Protein AF-A0AA38CVX7-F1 (afdb_monomer)

Secondary structure (DSSP, 8-state):
---S-----GGGGG-HHHHHS-HHHHHHHHHHHT-TT--TTSEEE--HHHHHTTSTT--HHHHHHHHHHHHHTTSEEEETTTTEEEETTHHHHH-GGGSHHHHHHHHHHHHT---HHHHHHHHHHHHHHHHH-TT-GGGG-HHHHHHHTSPP--GGGS-PPP-TTTT-SPP--S---TTTSS--------PPPP-PPPPP----------------------PPPPPPPPEEPPTT----HHHHHHHHHHT--HHHHHHHHHHHHHHTT-EES-HHHHHHHHHHHSPPPP-----------PPPP---

Solvent-accessible surface area (backbone atoms only — not comparable to full-atom values): 19313 Å² total; per-residue (Å²): 129,82,70,93,73,69,76,78,65,77,66,51,78,76,32,67,77,57,64,61,45,42,69,67,35,52,48,51,54,51,52,57,65,62,33,80,69,48,39,66,53,23,38,30,78,52,47,43,63,66,60,15,73,75,43,92,97,50,42,38,64,57,43,48,51,34,43,30,34,34,35,44,70,59,51,34,49,78,39,81,91,69,32,34,30,35,40,62,63,37,54,73,63,68,42,37,42,64,38,51,72,44,27,52,45,26,43,54,35,50,69,71,54,81,44,68,66,60,52,11,31,52,29,40,50,50,50,55,47,41,74,76,48,68,83,35,56,14,67,76,35,68,67,46,50,58,51,62,71,45,69,69,33,62,77,84,78,50,93,62,53,74,46,82,49,75,95,37,79,70,85,78,80,65,70,81,48,78,68,74,74,36,73,74,75,70,76,79,67,71,78,72,79,74,81,70,84,78,79,80,90,74,91,75,81,85,81,86,80,88,87,83,90,83,91,82,84,88,86,83,80,89,75,82,77,81,78,77,72,67,40,63,80,58,91,84,68,72,87,50,75,68,52,56,53,52,24,61,76,53,50,30,63,57,70,62,49,50,52,54,49,52,54,53,36,61,78,62,73,43,61,42,69,52,65,68,64,51,49,53,56,48,61,74,70,54,71,56,57,77,79,78,75,83,83,77,86,88,85,90,75,83,87,83,84,79,82,136

Structure (mmCIF, N/CA/C/O backbone):
data_AF-A0AA38CVX7-F1
#
_entry.id   AF-A0AA38CVX7-F1
#
loop_
_atom_site.group_PDB
_atom_site.id
_atom_site.type_symbol
_atom_site.label_atom_id
_atom_site.label_alt_id
_atom_site.label_comp_id
_atom_site.label_asym_id
_atom_site.label_entity_id
_atom_site.label_seq_id
_atom_site.pdbx_PDB_ins_code
_atom_site.Cartn_x
_atom_site.Cartn_y
_atom_site.Cartn_z
_atom_site.occupancy
_atom_site.B_iso_or_equiv
_atom_site.auth_seq_id
_atom_site.auth_comp_id
_atom_site.auth_asym_id
_atom_site.auth_atom_id
_atom_site.pdbx_PDB_model_num
ATOM 1 N N . MET A 1 1 ? -15.652 5.812 -8.899 1.00 44.16 1 MET A N 1
ATOM 2 C CA . MET A 1 1 ? -14.989 6.362 -10.099 1.00 44.16 1 MET A CA 1
ATOM 3 C C . MET A 1 1 ? -13.578 5.812 -10.121 1.00 44.16 1 MET A C 1
ATOM 5 O O . MET A 1 1 ? -13.012 5.705 -9.035 1.00 44.16 1 MET A O 1
ATOM 9 N N . PRO A 1 2 ? -13.042 5.427 -11.288 1.00 59.12 2 PRO A N 1
ATOM 10 C CA . PRO A 1 2 ? -11.617 5.149 -11.432 1.00 59.12 2 PRO A CA 1
ATOM 11 C C . PRO A 1 2 ? -10.818 6.362 -10.945 1.00 59.12 2 PRO A C 1
ATOM 13 O O . PRO A 1 2 ? -11.283 7.495 -11.069 1.00 59.12 2 PRO A O 1
ATOM 16 N N . ARG A 1 3 ? -9.673 6.126 -10.309 1.00 73.56 3 ARG A N 1
ATOM 17 C CA . ARG A 1 3 ? -8.798 7.199 -9.837 1.00 73.56 3 ARG A CA 1
ATOM 18 C C . ARG A 1 3 ? -7.932 7.644 -11.020 1.00 73.56 3 ARG A C 1
ATOM 20 O O . ARG A 1 3 ? -7.211 6.818 -11.561 1.00 73.56 3 ARG A O 1
ATOM 27 N N . ASP A 1 4 ? -8.008 8.919 -11.399 1.00 81.75 4 ASP A N 1
ATOM 28 C CA . ASP A 1 4 ? -7.248 9.450 -12.546 1.00 81.75 4 ASP A CA 1
ATOM 29 C C . ASP A 1 4 ? -5.783 9.766 -12.195 1.00 81.75 4 ASP A C 1
ATOM 31 O O . ASP A 1 4 ? -4.913 9.742 -13.060 1.00 81.75 4 ASP A O 1
ATOM 35 N N . PHE A 1 5 ? -5.502 10.056 -10.918 1.00 84.25 5 PHE A N 1
ATOM 36 C CA . PHE A 1 5 ? -4.173 10.433 -10.427 1.00 84.25 5 PHE A CA 1
ATOM 37 C C . PHE A 1 5 ? -3.913 9.824 -9.048 1.00 84.25 5 PHE A C 1
ATOM 39 O O . PHE A 1 5 ? -4.808 9.828 -8.197 1.00 84.25 5 PHE A O 1
ATOM 46 N N . ALA A 1 6 ? -2.684 9.386 -8.780 1.00 84.06 6 ALA A N 1
ATOM 47 C CA . ALA A 1 6 ? -2.250 9.050 -7.429 1.00 84.06 6 ALA A CA 1
ATOM 48 C C . ALA A 1 6 ? -1.431 10.195 -6.825 1.00 84.06 6 ALA A C 1
ATOM 50 O O . ALA A 1 6 ? -0.626 10.851 -7.491 1.00 84.06 6 ALA A O 1
ATOM 51 N N . ARG A 1 7 ? -1.622 10.444 -5.529 1.00 84.31 7 ARG A N 1
ATOM 52 C CA . ARG A 1 7 ? -0.844 11.450 -4.810 1.00 84.31 7 ARG A CA 1
ATOM 53 C C . ARG A 1 7 ? 0.484 10.842 -4.372 1.00 84.31 7 ARG A C 1
ATOM 55 O O . ARG A 1 7 ? 0.513 10.047 -3.441 1.00 84.31 7 ARG A O 1
ATOM 62 N N . TRP A 1 8 ? 1.582 11.248 -4.998 1.00 85.94 8 TRP A N 1
ATOM 63 C CA . TRP A 1 8 ? 2.925 10.870 -4.558 1.00 85.94 8 TRP A CA 1
ATOM 64 C C . TRP A 1 8 ? 3.496 11.897 -3.576 1.00 85.94 8 TRP A C 1
ATOM 66 O O . TRP A 1 8 ? 3.354 13.108 -3.770 1.00 85.94 8 TRP A O 1
ATOM 76 N N . ASN A 1 9 ? 4.162 11.433 -2.519 1.00 83.56 9 ASN A N 1
ATOM 77 C CA . ASN A 1 9 ? 4.871 12.327 -1.612 1.00 83.56 9 ASN A CA 1
ATOM 78 C C . ASN A 1 9 ? 6.283 12.608 -2.138 1.00 83.56 9 ASN A C 1
ATOM 80 O O . ASN A 1 9 ? 7.120 11.714 -2.208 1.00 83.56 9 ASN A O 1
ATOM 84 N N . VAL A 1 10 ? 6.570 13.873 -2.442 1.00 85.25 10 VAL A N 1
ATOM 85 C CA . VAL A 1 10 ? 7.883 14.316 -2.935 1.00 85.25 10 VAL A CA 1
ATOM 86 C C . VAL A 1 10 ? 9.009 14.010 -1.938 1.00 85.25 10 VAL A C 1
ATOM 88 O O . VAL A 1 10 ? 10.123 13.704 -2.357 1.00 85.25 10 VAL A O 1
ATOM 91 N N . SER A 1 11 ? 8.723 14.005 -0.630 1.00 84.94 11 SER A N 1
ATOM 92 C CA . SER A 1 11 ? 9.720 13.678 0.398 1.00 84.94 11 SER A CA 1
ATOM 93 C C . SER A 1 11 ? 10.122 12.201 0.414 1.00 84.94 11 SER A C 1
ATOM 95 O O . SER A 1 11 ? 11.089 11.854 1.085 1.00 84.94 11 SER A O 1
ATOM 97 N N . ALA A 1 12 ? 9.408 11.320 -0.300 1.00 84.62 12 ALA A N 1
ATOM 98 C CA . ALA A 1 12 ? 9.779 9.909 -0.393 1.00 84.62 12 ALA A CA 1
ATOM 99 C C . ALA A 1 12 ? 11.163 9.734 -1.039 1.00 84.62 12 ALA A C 1
ATOM 101 O O . ALA A 1 12 ? 11.928 8.876 -0.628 1.00 84.62 12 ALA A O 1
ATOM 102 N N . SER A 1 13 ? 11.538 10.598 -1.987 1.00 82.94 13 SER A N 1
ATOM 103 C CA . SER A 1 13 ? 12.847 10.529 -2.650 1.00 82.94 13 SER A CA 1
ATOM 104 C C . SER A 1 13 ? 14.028 10.832 -1.718 1.00 82.94 13 SER A C 1
ATOM 106 O O . SER A 1 13 ? 15.161 10.465 -2.024 1.00 82.94 13 SER A O 1
ATOM 108 N N . THR A 1 14 ? 13.781 11.523 -0.603 1.00 89.94 14 THR A N 1
ATOM 109 C CA . THR A 1 14 ? 14.796 11.857 0.409 1.00 89.94 14 THR A CA 1
ATOM 110 C C . THR A 1 14 ? 14.790 10.905 1.603 1.00 89.94 14 THR A C 1
ATOM 112 O O . THR A 1 14 ? 15.626 11.062 2.481 1.00 89.94 14 THR A O 1
ATOM 115 N N . ASP A 1 15 ? 13.854 9.959 1.653 1.00 91.12 15 ASP A N 1
ATOM 116 C CA . ASP A 1 15 ? 13.718 8.982 2.733 1.00 91.12 15 ASP A CA 1
ATOM 117 C C . ASP A 1 15 ? 14.803 7.895 2.625 1.00 91.12 15 ASP A C 1
ATOM 119 O O . ASP A 1 15 ? 15.057 7.372 1.537 1.00 91.12 15 ASP A O 1
ATOM 123 N N . ASP A 1 16 ? 15.466 7.574 3.738 1.00 92.94 16 ASP A N 1
ATOM 124 C CA . ASP A 1 16 ? 16.592 6.634 3.751 1.00 92.94 16 ASP A CA 1
ATOM 125 C C . ASP A 1 16 ? 16.158 5.196 3.432 1.00 92.94 16 ASP A C 1
ATOM 127 O O . ASP A 1 16 ? 16.858 4.507 2.683 1.00 92.94 16 ASP A O 1
ATOM 131 N N . ASP A 1 17 ? 14.981 4.765 3.905 1.00 92.25 17 ASP A N 1
ATOM 132 C CA . ASP A 1 17 ? 14.446 3.431 3.610 1.00 92.25 17 ASP A CA 1
ATOM 133 C C . ASP A 1 17 ? 14.147 3.313 2.108 1.00 92.25 17 ASP A C 1
ATOM 135 O O . ASP A 1 17 ? 14.445 2.294 1.480 1.00 92.25 17 ASP A O 1
ATOM 139 N N . TRP A 1 18 ? 13.600 4.376 1.504 1.00 93.12 18 TRP A N 1
ATOM 140 C CA . TRP A 1 18 ? 13.366 4.438 0.058 1.00 93.12 18 TRP A CA 1
ATOM 141 C C . TRP A 1 18 ? 14.674 4.411 -0.736 1.00 93.12 18 TRP A C 1
ATOM 143 O O . TRP A 1 18 ? 14.805 3.662 -1.704 1.00 93.12 18 TRP A O 1
ATOM 153 N N . ARG A 1 19 ? 15.660 5.219 -0.333 1.00 92.12 19 ARG A N 1
ATOM 154 C CA . ARG A 1 19 ? 16.966 5.313 -1.004 1.00 92.12 19 ARG A CA 1
ATOM 155 C C . ARG A 1 19 ? 17.767 4.020 -0.925 1.00 92.12 19 ARG A C 1
ATOM 157 O O . ARG A 1 19 ? 18.573 3.766 -1.817 1.00 92.12 19 ARG A O 1
ATOM 164 N N . ALA A 1 20 ? 17.546 3.215 0.109 1.00 91.00 20 ALA A N 1
ATOM 165 C CA . ALA A 1 20 ? 18.167 1.908 0.238 1.00 91.00 20 ALA A CA 1
ATOM 166 C C . ALA A 1 20 ? 17.620 0.893 -0.781 1.00 91.00 20 ALA A C 1
ATOM 168 O O . ALA A 1 20 ? 18.300 -0.098 -1.059 1.00 91.00 20 ALA A O 1
ATOM 169 N N . LEU A 1 21 ? 16.409 1.089 -1.324 1.00 92.00 21 LEU A N 1
ATOM 170 C CA . LEU A 1 21 ? 15.803 0.145 -2.263 1.00 92.00 21 LEU A CA 1
ATOM 171 C C . LEU A 1 21 ? 16.577 0.076 -3.587 1.00 92.00 21 LEU A C 1
ATOM 173 O O . LEU A 1 21 ? 16.871 1.120 -4.179 1.00 92.00 21 LEU A O 1
ATOM 177 N N . PRO A 1 22 ? 16.799 -1.135 -4.128 1.00 91.19 22 PRO A N 1
ATOM 178 C CA . PRO A 1 22 ? 17.297 -1.292 -5.485 1.00 91.19 22 PRO A CA 1
ATOM 179 C C . PRO A 1 22 ? 16.368 -0.619 -6.512 1.00 91.19 22 PRO A C 1
ATOM 181 O O . PRO A 1 22 ? 15.143 -0.667 -6.385 1.00 91.19 22 PRO A O 1
ATOM 184 N N . TYR A 1 23 ? 16.932 -0.012 -7.563 1.00 90.56 23 TYR A N 1
ATOM 185 C CA . TYR A 1 23 ? 16.152 0.784 -8.525 1.00 90.56 23 TYR A CA 1
ATOM 186 C C . TYR A 1 23 ? 14.965 0.041 -9.188 1.00 90.56 23 TYR A C 1
ATOM 188 O O . TYR A 1 23 ? 13.915 0.668 -9.347 1.00 90.56 23 TYR A O 1
ATOM 196 N N . PRO A 1 24 ? 15.027 -1.265 -9.533 1.00 92.25 24 PRO A N 1
ATOM 197 C CA . PRO A 1 24 ? 13.872 -1.965 -10.086 1.00 92.25 24 PRO A CA 1
ATOM 198 C C . PRO A 1 24 ? 12.815 -2.266 -9.013 1.00 92.25 24 PRO A C 1
ATOM 200 O O . PRO A 1 24 ? 11.626 -2.275 -9.319 1.00 92.25 24 PRO A O 1
ATOM 203 N N . ALA A 1 25 ? 13.202 -2.434 -7.741 1.00 93.88 25 ALA A N 1
ATOM 204 C CA . ALA A 1 25 ? 12.244 -2.573 -6.641 1.00 93.88 25 ALA A CA 1
ATOM 205 C C . ALA A 1 25 ? 11.484 -1.254 -6.413 1.00 93.88 25 ALA A C 1
ATOM 207 O O . ALA A 1 25 ? 10.264 -1.258 -6.246 1.00 93.88 25 ALA A O 1
ATOM 208 N N . GLN A 1 26 ? 12.173 -0.108 -6.516 1.00 94.88 26 GLN A N 1
ATOM 209 C CA . GLN A 1 26 ? 11.521 1.208 -6.524 1.00 94.88 26 GLN A CA 1
ATOM 210 C C . GLN A 1 26 ? 10.517 1.349 -7.679 1.00 94.88 26 GLN A C 1
ATOM 212 O O . GLN A 1 26 ? 9.437 1.916 -7.494 1.00 94.88 26 GLN A O 1
ATOM 217 N N . TRP A 1 27 ? 10.859 0.842 -8.870 1.00 95.06 27 TRP A N 1
ATOM 218 C CA . TRP A 1 27 ? 9.947 0.825 -10.017 1.00 95.06 27 TRP A CA 1
ATOM 219 C C . TRP A 1 27 ? 8.700 -0.021 -9.737 1.00 95.06 27 TRP A C 1
ATOM 221 O O . TR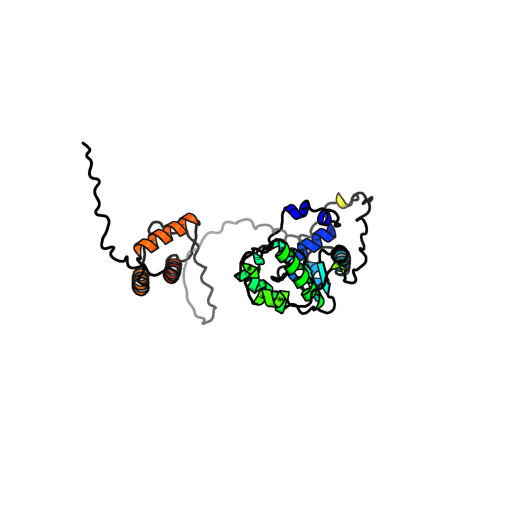P A 1 27 ? 7.586 0.455 -9.969 1.00 95.06 27 TRP A O 1
ATOM 231 N N . LEU A 1 28 ? 8.857 -1.229 -9.182 1.00 97.00 28 LEU A N 1
ATOM 232 C CA . LEU A 1 28 ? 7.714 -2.085 -8.866 1.00 97.00 28 LEU A CA 1
ATOM 233 C C . LEU A 1 28 ? 6.802 -1.418 -7.831 1.00 97.00 28 LEU A C 1
ATOM 235 O O . LEU A 1 28 ? 5.591 -1.367 -8.027 1.00 97.00 28 LEU A O 1
ATOM 239 N N . TYR A 1 29 ? 7.369 -0.828 -6.776 1.00 96.75 29 TYR A N 1
ATOM 240 C CA . TYR A 1 29 ? 6.583 -0.112 -5.771 1.00 96.75 29 TYR A CA 1
ATOM 241 C C . TYR A 1 29 ? 5.758 1.029 -6.382 1.00 96.75 29 TYR A C 1
ATOM 243 O O . TYR A 1 29 ? 4.571 1.158 -6.090 1.00 96.75 29 TYR A O 1
ATOM 251 N N . LYS A 1 30 ? 6.358 1.839 -7.264 1.00 94.88 30 LYS A N 1
ATOM 252 C CA . LYS A 1 30 ? 5.641 2.906 -7.987 1.00 94.88 30 LYS A CA 1
ATOM 253 C C . LYS A 1 30 ? 4.556 2.350 -8.908 1.00 94.88 30 LYS A C 1
ATOM 255 O O . LYS A 1 30 ? 3.464 2.898 -8.962 1.00 94.88 30 LYS A O 1
ATOM 260 N N . THR A 1 31 ? 4.824 1.227 -9.567 1.00 95.38 31 THR A N 1
ATOM 261 C CA . THR A 1 31 ? 3.842 0.543 -10.419 1.00 95.38 31 THR A CA 1
ATOM 262 C C . THR A 1 31 ? 2.630 0.071 -9.612 1.00 95.38 31 THR A C 1
ATOM 264 O O . THR A 1 31 ? 1.499 0.207 -10.071 1.00 95.38 31 THR A O 1
ATOM 267 N N . LEU A 1 32 ? 2.839 -0.427 -8.387 1.00 96.19 32 LEU A N 1
ATOM 268 C CA . LEU A 1 32 ? 1.756 -0.773 -7.459 1.00 96.19 32 LEU A CA 1
ATOM 269 C C . LEU A 1 32 ? 1.017 0.477 -6.947 1.00 96.19 32 LEU A C 1
ATOM 271 O O . LEU A 1 32 ? -0.206 0.456 -6.827 1.00 96.19 32 LEU A O 1
ATOM 275 N N . TRP A 1 33 ? 1.745 1.566 -6.678 1.00 93.88 33 TRP A N 1
ATOM 276 C CA . TRP A 1 33 ? 1.197 2.845 -6.209 1.00 93.88 33 TRP A CA 1
ATOM 277 C C . TRP A 1 33 ? 0.247 3.503 -7.217 1.00 93.88 33 TRP A C 1
ATOM 279 O O . TRP A 1 33 ? -0.803 4.022 -6.840 1.00 93.88 33 TRP A O 1
ATOM 289 N N . ASP A 1 34 ? 0.601 3.459 -8.499 1.00 91.00 34 ASP A N 1
ATOM 290 C CA . ASP A 1 34 ? -0.189 4.042 -9.588 1.00 91.00 34 ASP A CA 1
ATOM 291 C C . ASP A 1 34 ? -1.131 3.016 -10.244 1.00 91.00 34 ASP A C 1
ATOM 293 O O . ASP A 1 34 ? -1.753 3.292 -11.273 1.00 91.00 34 ASP A O 1
ATOM 297 N N . HIS A 1 35 ? -1.263 1.817 -9.666 1.00 92.88 35 HIS A N 1
ATOM 298 C CA . HIS A 1 35 ? -2.054 0.750 -10.263 1.00 92.88 35 HIS A CA 1
ATOM 299 C C . HIS A 1 35 ? -3.542 1.153 -10.357 1.00 92.88 35 HIS A C 1
ATOM 301 O O . HIS A 1 35 ? -4.152 1.537 -9.352 1.00 92.88 35 HIS A O 1
ATOM 307 N N . PRO A 1 36 ? -4.201 0.990 -11.523 1.00 89.62 36 PRO A N 1
ATOM 308 C CA . PRO A 1 36 ? -5.558 1.504 -11.755 1.00 89.62 36 PRO A CA 1
ATOM 309 C C . PRO A 1 36 ? -6.628 0.861 -10.862 1.00 89.62 36 PRO A C 1
ATOM 311 O O . PRO A 1 36 ? -7.722 1.402 -10.706 1.00 89.62 36 PRO A O 1
ATOM 314 N N . ARG A 1 37 ? -6.324 -0.303 -10.277 1.00 90.94 37 ARG A N 1
ATOM 315 C CA . ARG A 1 37 ? -7.218 -1.040 -9.370 1.00 90.94 37 ARG A CA 1
ATOM 316 C C . ARG A 1 37 ? -6.805 -0.953 -7.899 1.00 90.94 37 ARG A C 1
ATOM 318 O O . ARG A 1 37 ? -7.310 -1.723 -7.094 1.00 90.94 37 ARG A O 1
ATOM 325 N N . LEU A 1 38 ? -5.902 -0.037 -7.542 1.00 93.81 38 LEU A N 1
ATOM 326 C CA . LEU A 1 38 ? -5.529 0.208 -6.150 1.00 93.81 38 LEU A CA 1
ATOM 327 C C . LEU A 1 38 ? -6.737 0.708 -5.352 1.00 93.81 38 LEU A C 1
ATOM 329 O O . LEU A 1 38 ? -7.307 1.774 -5.623 1.00 93.81 38 LEU A O 1
ATOM 333 N N . SER A 1 39 ? -7.137 -0.084 -4.363 1.00 94.69 39 SER A N 1
ATOM 334 C CA . SER A 1 39 ? -8.290 0.199 -3.513 1.00 94.69 39 SER A CA 1
ATOM 335 C C . SER A 1 39 ? -8.049 1.405 -2.601 1.00 94.69 39 SER A C 1
ATOM 337 O O . SER A 1 39 ? -6.930 1.891 -2.430 1.00 94.69 39 SER A O 1
ATOM 339 N N . TYR A 1 40 ? -9.111 1.915 -1.971 1.00 93.19 40 TYR A N 1
ATOM 340 C CA . TYR A 1 40 ? -8.970 3.016 -1.016 1.00 93.19 40 TYR A CA 1
ATOM 341 C C . TYR A 1 40 ? -8.160 2.628 0.225 1.00 93.19 40 TYR A C 1
ATOM 343 O O . TYR A 1 40 ? -7.573 3.509 0.828 1.00 93.19 40 TYR A O 1
ATOM 351 N N . CYS A 1 41 ? -8.057 1.352 0.599 1.00 94.81 41 CYS A N 1
ATOM 352 C CA . CYS A 1 41 ? -7.187 0.933 1.700 1.00 94.81 41 CYS A CA 1
ATOM 353 C C . CYS A 1 41 ? -5.764 0.562 1.255 1.00 94.81 41 CYS A C 1
ATOM 355 O O . CYS A 1 41 ? -4.957 0.201 2.100 1.00 94.81 41 CYS A O 1
ATOM 357 N N . GLY A 1 42 ? -5.419 0.714 -0.028 1.00 95.69 42 GLY A N 1
ATOM 358 C CA . GLY A 1 42 ? -4.060 0.474 -0.520 1.00 95.69 42 GLY A CA 1
ATOM 359 C C . GLY A 1 42 ? -3.773 -0.972 -0.915 1.00 95.69 42 GLY A C 1
ATOM 360 O O . GLY A 1 42 ? -2.612 -1.356 -0.998 1.00 95.69 42 GLY A O 1
ATOM 361 N N . VAL A 1 43 ? -4.814 -1.771 -1.143 1.00 97.81 43 VAL A N 1
ATOM 362 C CA . VAL A 1 43 ? -4.711 -3.165 -1.602 1.00 97.81 43 VAL A CA 1
ATOM 363 C C . VAL A 1 43 ? -4.934 -3.244 -3.113 1.00 97.81 43 VAL A C 1
ATOM 365 O O . VAL A 1 43 ? -5.834 -2.575 -3.633 1.00 97.81 43 VAL A O 1
ATOM 368 N N . VAL A 1 44 ? -4.122 -4.046 -3.798 1.00 96.88 44 VAL A N 1
ATOM 369 C CA . VAL A 1 44 ? -4.255 -4.432 -5.212 1.00 96.88 44 VAL A CA 1
ATOM 370 C C . VAL A 1 44 ? -4.281 -5.946 -5.342 1.00 96.88 44 VAL A C 1
ATOM 372 O O . VAL A 1 44 ? -3.689 -6.645 -4.525 1.00 96.88 44 VAL A O 1
ATOM 375 N N . ASP A 1 45 ? -4.871 -6.444 -6.425 1.00 97.00 45 ASP A N 1
ATOM 376 C CA . ASP A 1 45 ? -4.690 -7.836 -6.823 1.00 97.00 45 ASP A CA 1
ATOM 377 C C . ASP A 1 45 ? -3.211 -8.132 -7.103 1.00 97.00 45 ASP A C 1
ATOM 379 O O . ASP A 1 45 ? -2.572 -7.499 -7.955 1.00 97.00 45 ASP A O 1
ATOM 383 N N . TRP A 1 46 ? -2.696 -9.162 -6.451 1.00 98.00 46 TRP A N 1
ATOM 384 C CA . TRP A 1 46 ? -1.382 -9.717 -6.696 1.00 98.00 46 TRP A CA 1
ATOM 385 C C . TRP A 1 46 ? -1.420 -10.648 -7.908 1.00 98.00 46 TRP A C 1
ATOM 387 O O . TRP A 1 46 ? -1.797 -11.812 -7.836 1.00 98.00 46 TRP A O 1
ATOM 397 N N . ARG A 1 47 ? -1.058 -10.112 -9.079 1.00 97.38 47 ARG A N 1
ATOM 398 C CA . ARG A 1 47 ? -0.987 -10.868 -10.342 1.00 97.38 47 ARG A CA 1
ATOM 399 C C . ARG A 1 47 ? 0.363 -10.626 -11.021 1.00 97.38 47 ARG A C 1
ATOM 401 O O . ARG A 1 47 ? 0.424 -9.793 -11.930 1.00 97.38 47 ARG A O 1
ATOM 408 N N . PRO A 1 48 ? 1.436 -11.347 -10.637 1.00 97.38 48 PRO A N 1
ATOM 409 C CA . PRO A 1 48 ? 2.791 -11.099 -11.137 1.00 97.38 48 PRO A CA 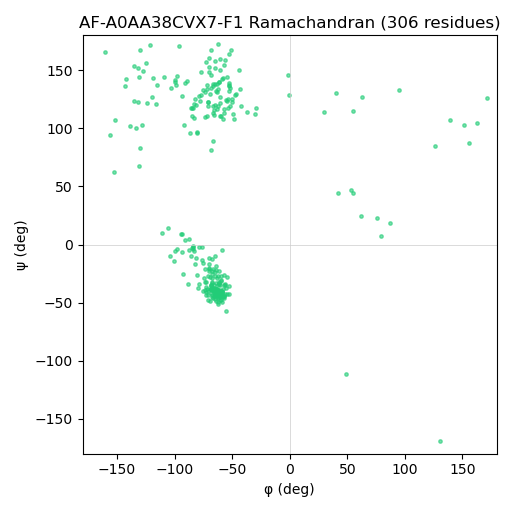1
ATOM 410 C C . PRO A 1 48 ? 2.896 -11.072 -12.663 1.00 97.38 48 PRO A C 1
ATOM 412 O O . PRO A 1 48 ? 3.491 -10.156 -13.217 1.00 97.38 48 PRO A O 1
ATOM 415 N N . GLY A 1 49 ? 2.235 -12.001 -13.362 1.00 96.69 49 GLY A N 1
ATOM 416 C CA . GLY A 1 49 ? 2.227 -12.019 -14.831 1.00 96.69 49 GLY A CA 1
ATOM 417 C C . GLY A 1 49 ? 1.554 -10.795 -15.464 1.00 96.69 49 GLY A C 1
ATOM 418 O O . GLY A 1 49 ? 1.994 -10.314 -16.504 1.00 96.69 49 GLY A O 1
ATOM 419 N N . ARG A 1 50 ? 0.520 -10.234 -14.823 1.00 95.62 50 ARG A N 1
ATOM 420 C CA . ARG A 1 50 ? -0.128 -8.998 -15.291 1.00 95.62 50 ARG A CA 1
ATOM 421 C C . ARG A 1 50 ? 0.747 -7.776 -15.023 1.00 95.62 50 ARG A C 1
ATOM 423 O O . ARG A 1 50 ? 0.804 -6.884 -15.859 1.00 95.62 50 ARG A O 1
ATOM 430 N N . LEU A 1 51 ? 1.411 -7.740 -13.869 1.00 96.31 51 LEU A N 1
ATOM 431 C CA . LEU A 1 51 ? 2.357 -6.679 -13.521 1.00 96.31 51 LEU A CA 1
ATOM 432 C C . LEU A 1 51 ? 3.581 -6.701 -14.446 1.00 96.31 51 LEU A C 1
ATOM 434 O O . LEU A 1 51 ? 4.033 -5.645 -14.874 1.00 96.31 51 LEU A O 1
ATOM 438 N N . ALA A 1 52 ? 4.062 -7.890 -14.819 1.00 95.81 52 ALA A N 1
ATOM 439 C CA . ALA A 1 52 ? 5.163 -8.063 -15.761 1.00 95.81 52 ALA A CA 1
ATOM 440 C C . ALA A 1 52 ? 4.865 -7.421 -17.126 1.00 95.81 52 ALA A C 1
ATOM 442 O O . ALA A 1 52 ? 5.721 -6.758 -17.700 1.00 95.81 52 ALA A O 1
ATOM 443 N N . ALA A 1 53 ? 3.617 -7.505 -17.596 1.00 94.69 53 ALA A N 1
ATOM 444 C CA . ALA A 1 53 ? 3.191 -6.881 -18.850 1.00 94.69 53 ALA A CA 1
ATOM 445 C C . ALA A 1 53 ? 3.252 -5.336 -18.849 1.00 94.69 53 ALA A C 1
ATOM 447 O O . ALA A 1 53 ? 3.089 -4.726 -19.904 1.00 94.69 53 ALA A O 1
ATOM 448 N N . ALA A 1 54 ? 3.484 -4.689 -17.699 1.00 91.88 54 ALA A N 1
ATOM 449 C CA . ALA A 1 54 ? 3.634 -3.237 -17.611 1.00 91.88 54 ALA A CA 1
ATOM 450 C C . ALA A 1 54 ? 4.993 -2.725 -18.127 1.00 91.88 54 ALA A C 1
ATOM 452 O O . ALA A 1 54 ? 5.130 -1.526 -18.372 1.00 91.88 54 ALA A O 1
ATOM 453 N N . ALA A 1 55 ? 5.994 -3.599 -18.295 1.00 91.75 55 ALA A N 1
ATOM 454 C CA . ALA A 1 55 ? 7.316 -3.224 -18.789 1.00 91.75 55 ALA A CA 1
ATOM 455 C C . ALA A 1 55 ? 7.916 -4.302 -19.700 1.00 91.75 55 ALA A C 1
ATOM 457 O O . ALA A 1 55 ? 7.880 -5.493 -19.405 1.00 91.75 55 ALA A O 1
ATOM 458 N N . ALA A 1 56 ? 8.517 -3.876 -20.812 1.00 92.88 56 ALA A N 1
ATOM 459 C CA . ALA A 1 56 ? 9.219 -4.787 -21.708 1.00 92.88 56 ALA A CA 1
ATOM 460 C C . ALA A 1 56 ? 10.440 -5.414 -21.012 1.00 92.88 56 ALA A C 1
ATOM 462 O O . ALA A 1 56 ? 11.193 -4.721 -20.329 1.00 92.88 56 ALA A O 1
ATOM 463 N N . GLY A 1 57 ? 10.647 -6.716 -21.225 1.00 85.69 57 GLY A N 1
ATOM 464 C CA . GLY A 1 57 ? 11.769 -7.459 -20.643 1.00 85.69 57 GLY A CA 1
ATOM 465 C C . GLY A 1 57 ? 11.576 -7.874 -19.183 1.00 85.69 57 GLY A C 1
ATOM 466 O O . GLY A 1 57 ? 12.514 -8.391 -18.587 1.00 85.69 57 GLY A O 1
ATOM 467 N N . LEU A 1 58 ? 10.386 -7.663 -18.615 1.00 91.62 58 LEU A N 1
ATOM 468 C CA . LEU A 1 58 ? 10.030 -8.136 -17.285 1.00 91.62 58 LEU A CA 1
ATOM 469 C C . LEU A 1 58 ? 9.193 -9.417 -17.380 1.00 91.62 58 LEU A C 1
ATOM 471 O O . LEU A 1 58 ? 8.303 -9.527 -18.224 1.00 91.62 58 LEU A O 1
ATOM 475 N N . ASP A 1 59 ? 9.451 -10.369 -16.489 1.00 95.00 59 ASP A N 1
ATOM 476 C CA . ASP A 1 59 ? 8.660 -11.588 -16.333 1.00 95.00 59 ASP A CA 1
ATOM 477 C C . ASP A 1 59 ? 8.082 -11.710 -14.913 1.00 95.00 59 ASP A C 1
ATOM 479 O O . ASP A 1 59 ? 8.358 -10.907 -14.015 1.00 95.00 59 ASP A O 1
ATOM 483 N N . ALA A 1 60 ? 7.204 -12.697 -14.722 1.00 96.12 60 ALA A N 1
ATOM 484 C CA . ALA A 1 60 ? 6.513 -12.907 -13.454 1.00 96.12 60 ALA A CA 1
ATOM 485 C C . ALA A 1 60 ? 7.480 -13.232 -12.303 1.00 96.12 60 ALA A C 1
ATOM 487 O O . ALA A 1 60 ? 7.234 -12.812 -11.172 1.00 96.12 60 ALA A O 1
ATOM 488 N N . ASP A 1 61 ? 8.570 -13.947 -12.581 1.00 94.94 61 ASP A N 1
ATOM 489 C CA . ASP A 1 61 ? 9.546 -14.332 -11.561 1.00 94.94 61 ASP A CA 1
ATOM 490 C C . ASP A 1 61 ? 10.380 -13.133 -11.122 1.00 94.94 61 ASP A C 1
ATOM 492 O O . ASP A 1 61 ? 10.531 -12.906 -9.924 1.00 94.94 61 ASP A O 1
ATOM 496 N N . SER A 1 62 ? 10.782 -12.275 -12.060 1.00 93.44 62 SER A N 1
ATOM 497 C CA . SER A 1 62 ? 11.402 -10.986 -11.763 1.00 93.44 62 SER A CA 1
ATOM 498 C C . SER A 1 62 ? 10.492 -10.128 -10.883 1.00 93.44 62 SER A C 1
ATOM 500 O O . SER A 1 62 ? 10.952 -9.566 -9.892 1.00 93.44 62 SER A O 1
ATOM 502 N N . VAL A 1 63 ? 9.186 -10.059 -11.177 1.00 97.06 63 VAL A N 1
ATOM 503 C CA . VAL A 1 63 ? 8.220 -9.344 -10.321 1.00 97.06 63 VAL A CA 1
ATOM 504 C C . VAL A 1 63 ? 8.198 -9.918 -8.902 1.00 97.06 63 VAL A C 1
ATOM 506 O O . VAL A 1 63 ? 8.228 -9.142 -7.947 1.00 97.06 63 VAL A O 1
ATOM 509 N N . ARG A 1 64 ? 8.195 -11.248 -8.741 1.00 97.19 64 ARG A N 1
ATOM 510 C CA . ARG A 1 64 ? 8.256 -11.890 -7.416 1.00 97.19 64 ARG A CA 1
ATOM 511 C C . ARG A 1 64 ? 9.565 -11.596 -6.691 1.00 97.19 64 ARG A C 1
ATOM 513 O O . ARG A 1 64 ? 9.526 -11.265 -5.513 1.00 97.19 64 ARG A O 1
ATOM 520 N N . THR A 1 65 ? 10.709 -11.641 -7.371 1.00 95.12 65 THR A N 1
ATOM 521 C CA . THR A 1 65 ? 12.011 -11.298 -6.775 1.00 95.12 65 THR A CA 1
ATOM 522 C C . THR A 1 65 ? 12.038 -9.850 -6.283 1.00 95.12 65 THR A C 1
ATOM 524 O O . THR A 1 65 ? 12.467 -9.570 -5.164 1.00 95.12 65 THR A O 1
ATOM 527 N N . LEU A 1 66 ? 11.539 -8.911 -7.089 1.00 95.75 66 LEU A N 1
ATOM 528 C CA . LEU A 1 66 ? 11.442 -7.506 -6.692 1.00 95.75 66 LEU A CA 1
ATOM 529 C C . LEU A 1 66 ? 10.463 -7.308 -5.532 1.00 95.75 66 LEU A C 1
ATOM 531 O O . LEU A 1 66 ? 10.729 -6.515 -4.630 1.00 95.75 66 LEU A O 1
ATOM 535 N N . ALA A 1 67 ? 9.355 -8.043 -5.526 1.00 97.56 67 ALA A N 1
ATOM 536 C CA . ALA A 1 67 ? 8.389 -8.009 -4.442 1.00 97.56 67 ALA A CA 1
ATOM 537 C C . ALA A 1 67 ? 8.925 -8.609 -3.141 1.00 97.56 67 ALA A C 1
ATOM 539 O O . ALA A 1 67 ? 8.687 -8.023 -2.092 1.00 97.56 67 ALA A O 1
ATOM 540 N N . ALA A 1 68 ? 9.709 -9.689 -3.195 1.00 96.31 68 ALA A N 1
ATOM 541 C CA . ALA A 1 68 ? 10.376 -10.255 -2.024 1.00 96.31 68 ALA A CA 1
ATOM 542 C C . ALA A 1 68 ? 11.299 -9.224 -1.357 1.00 96.31 68 ALA A C 1
ATOM 544 O O . ALA A 1 68 ? 11.268 -9.064 -0.142 1.00 96.31 68 ALA A O 1
ATOM 545 N N . CYS A 1 69 ? 12.038 -8.437 -2.148 1.00 95.50 69 CYS A N 1
ATOM 546 C CA . CYS A 1 69 ? 12.822 -7.309 -1.633 1.00 95.50 69 CYS A CA 1
ATOM 547 C C . CYS A 1 69 ? 11.944 -6.262 -0.931 1.00 95.50 69 CYS A C 1
ATOM 549 O O . CYS A 1 69 ? 12.246 -5.817 0.180 1.00 95.50 69 CYS A O 1
ATOM 551 N N . LEU A 1 70 ? 10.835 -5.870 -1.568 1.00 97.56 70 LEU A N 1
ATOM 552 C CA . LEU A 1 70 ? 9.903 -4.898 -0.998 1.00 97.56 70 LEU A CA 1
ATOM 553 C C . LEU A 1 70 ? 9.238 -5.424 0.281 1.00 97.56 70 LEU A C 1
ATOM 555 O O . LEU A 1 70 ? 9.087 -4.656 1.226 1.00 97.56 70 LEU A O 1
ATOM 559 N N . GLU A 1 71 ? 8.853 -6.696 0.339 1.00 97.81 71 GLU A N 1
ATOM 560 C CA . GLU A 1 71 ? 8.229 -7.308 1.514 1.00 97.81 71 GLU A CA 1
ATOM 561 C C . GLU A 1 71 ? 9.232 -7.493 2.660 1.00 97.81 71 GLU A C 1
ATOM 563 O O . GLU A 1 71 ? 8.933 -7.102 3.789 1.00 97.81 71 GLU A O 1
ATOM 568 N N . ALA A 1 72 ? 10.453 -7.965 2.378 1.00 95.88 72 ALA A N 1
ATOM 569 C CA . ALA A 1 72 ? 11.534 -8.075 3.364 1.00 95.88 72 ALA A CA 1
ATOM 570 C C . ALA A 1 72 ? 11.851 -6.723 4.028 1.00 95.88 72 ALA A C 1
ATOM 572 O O . ALA A 1 72 ? 12.147 -6.643 5.222 1.00 95.88 72 ALA A O 1
ATOM 573 N N . ARG A 1 73 ? 11.728 -5.632 3.263 1.00 95.56 73 ARG A N 1
ATOM 574 C CA . ARG A 1 73 ? 11.914 -4.248 3.730 1.00 95.56 73 ARG A CA 1
ATOM 575 C C . ARG A 1 73 ? 10.618 -3.569 4.163 1.00 95.56 73 ARG A C 1
ATOM 577 O O . ARG A 1 73 ? 10.603 -2.374 4.449 1.00 95.56 73 ARG A O 1
ATOM 584 N N . LEU A 1 74 ? 9.533 -4.334 4.249 1.00 96.62 74 LEU A N 1
ATOM 585 C CA . LEU A 1 74 ? 8.226 -3.917 4.734 1.00 96.62 74 LEU A CA 1
ATOM 586 C C . LEU A 1 74 ? 7.580 -2.792 3.897 1.00 96.62 74 LEU A C 1
ATOM 588 O O . LEU A 1 74 ? 6.752 -2.042 4.396 1.00 96.62 74 LEU A O 1
ATOM 592 N N . PHE A 1 75 ? 7.907 -2.607 2.627 1.00 97.25 75 PHE A N 1
ATOM 593 C CA . PHE A 1 75 ? 7.190 -1.644 1.779 1.00 97.25 75 PHE A CA 1
ATOM 594 C C . PHE A 1 75 ? 5.796 -2.146 1.402 1.00 97.25 75 PHE A C 1
ATOM 596 O O . PHE A 1 75 ? 4.838 -1.365 1.346 1.00 97.25 75 PHE A O 1
ATOM 603 N N . ILE A 1 76 ? 5.690 -3.453 1.182 1.00 98.25 76 ILE A N 1
ATOM 604 C CA . ILE A 1 76 ? 4.456 -4.137 0.811 1.00 98.25 76 ILE A CA 1
ATOM 605 C C . ILE A 1 76 ? 4.227 -5.354 1.701 1.00 98.25 76 ILE A C 1
ATOM 607 O O . ILE A 1 76 ? 5.111 -5.763 2.450 1.00 98.25 76 ILE A O 1
ATOM 611 N N . VAL A 1 77 ? 3.022 -5.902 1.624 1.00 98.44 77 VAL A N 1
ATOM 612 C CA . VAL A 1 77 ? 2.637 -7.150 2.277 1.00 98.44 77 VAL A CA 1
ATOM 613 C C . VAL A 1 77 ? 1.855 -7.975 1.271 1.00 98.44 77 VAL A C 1
ATOM 615 O O . VAL A 1 77 ? 0.851 -7.482 0.758 1.00 98.44 77 VAL A O 1
ATOM 618 N N . ILE A 1 78 ? 2.305 -9.196 0.998 1.00 98.31 78 ILE A N 1
ATOM 619 C CA . ILE A 1 78 ? 1.667 -10.085 0.026 1.00 98.31 78 ILE A CA 1
ATOM 620 C C . ILE A 1 78 ? 0.993 -11.240 0.761 1.00 98.31 78 ILE A C 1
ATOM 622 O O . ILE A 1 78 ? 1.451 -11.704 1.810 1.00 98.31 78 ILE A O 1
ATOM 626 N N . ASP A 1 79 ? -0.142 -11.658 0.225 1.00 98.00 79 ASP A N 1
ATOM 627 C CA . ASP A 1 79 ? -0.839 -12.875 0.592 1.00 98.00 79 ASP A CA 1
ATOM 628 C C . ASP A 1 79 ? -1.120 -13.645 -0.707 1.00 98.00 79 ASP A C 1
ATOM 630 O O . ASP A 1 79 ? -1.964 -13.252 -1.512 1.00 98.00 79 ASP A O 1
ATOM 634 N N . GLU A 1 80 ? -0.326 -14.690 -0.952 1.00 96.25 80 GLU A N 1
ATOM 635 C CA . GLU A 1 80 ? -0.404 -15.495 -2.180 1.00 96.25 80 GLU A CA 1
ATOM 636 C C . GLU A 1 80 ? -1.699 -16.323 -2.244 1.00 96.25 80 GLU A C 1
ATOM 638 O O . GLU A 1 80 ? -2.198 -16.573 -3.337 1.00 96.25 80 GLU A O 1
ATOM 643 N N . ASP A 1 81 ? -2.279 -16.704 -1.099 1.00 97.50 81 ASP A N 1
ATOM 644 C CA . ASP A 1 81 ? -3.488 -17.540 -1.046 1.00 97.50 81 ASP A CA 1
ATOM 645 C C . ASP A 1 81 ? -4.733 -16.767 -1.495 1.00 97.50 81 ASP A C 1
ATOM 647 O O . ASP A 1 81 ? -5.613 -17.301 -2.171 1.00 97.50 81 ASP A O 1
ATOM 651 N N . THR A 1 82 ? -4.802 -15.491 -1.120 1.00 98.19 82 THR A N 1
ATOM 652 C CA . THR A 1 82 ? -5.890 -14.573 -1.509 1.00 98.19 82 THR A CA 1
ATOM 653 C C . THR A 1 82 ? -5.574 -13.759 -2.759 1.00 98.19 82 THR A C 1
ATOM 655 O O . THR A 1 82 ? -6.443 -13.062 -3.279 1.00 98.19 82 THR A O 1
ATOM 658 N N . GLU A 1 83 ? -4.347 -13.866 -3.271 1.00 98.12 83 GLU A N 1
ATOM 659 C CA . GLU A 1 83 ? -3.846 -13.085 -4.400 1.00 98.12 83 GLU A CA 1
ATOM 660 C C . GLU A 1 83 ? -3.996 -11.570 -4.165 1.00 98.12 83 GLU A C 1
ATOM 662 O O . GLU A 1 83 ? -4.387 -10.815 -5.060 1.00 98.12 83 GLU A O 1
ATOM 667 N N . GLU A 1 84 ? -3.655 -11.109 -2.959 1.00 98.50 84 GLU A N 1
ATOM 668 C CA . GLU A 1 84 ? -3.737 -9.707 -2.542 1.00 98.50 84 GLU A CA 1
ATOM 669 C C . GLU A 1 84 ? -2.359 -9.145 -2.160 1.00 98.50 84 GLU A C 1
ATOM 671 O O . GLU A 1 84 ? -1.517 -9.809 -1.556 1.00 98.50 84 GLU A O 1
ATOM 676 N N . CYS A 1 85 ? -2.123 -7.874 -2.492 1.00 98.44 85 CYS A N 1
ATOM 677 C CA . CYS A 1 85 ? -0.919 -7.142 -2.112 1.00 98.44 85 CYS A CA 1
ATOM 678 C C . CYS A 1 85 ? -1.286 -5.773 -1.530 1.00 98.44 85 CYS A C 1
ATOM 680 O O . CYS A 1 85 ? -1.910 -4.939 -2.188 1.00 98.44 85 CYS A O 1
ATOM 682 N N . LEU A 1 86 ? -0.847 -5.510 -0.302 1.00 98.56 86 LEU A N 1
ATOM 683 C CA . LEU A 1 86 ? -0.993 -4.230 0.383 1.00 98.56 86 LEU A CA 1
ATOM 684 C C . LEU A 1 86 ? 0.238 -3.348 0.176 1.00 98.56 86 LEU A C 1
ATOM 686 O O . LEU A 1 86 ? 1.352 -3.721 0.533 1.00 98.56 86 LEU A O 1
ATOM 690 N N . VAL A 1 87 ? 0.015 -2.113 -0.267 1.00 97.50 87 VAL A N 1
ATOM 691 C CA . VAL A 1 87 ? 0.986 -1.016 -0.221 1.00 97.50 87 VAL A CA 1
ATOM 692 C C . VAL A 1 87 ? 0.874 -0.317 1.139 1.00 97.50 87 VAL A C 1
ATOM 694 O O . VAL A 1 87 ? 0.025 0.553 1.341 1.00 97.50 87 VAL A O 1
ATOM 697 N N . ARG A 1 88 ? 1.729 -0.687 2.103 1.00 95.56 88 ARG A N 1
ATOM 698 C CA . ARG A 1 88 ? 1.580 -0.296 3.524 1.00 95.56 88 ARG A CA 1
ATOM 699 C C . ARG A 1 88 ? 1.466 1.208 3.755 1.00 95.56 88 ARG A C 1
ATOM 701 O O . ARG A 1 88 ? 0.651 1.663 4.555 1.00 95.56 88 ARG A O 1
ATOM 708 N N . SER A 1 89 ? 2.276 1.998 3.054 1.00 91.06 89 SER A N 1
ATOM 709 C CA . SER A 1 89 ? 2.313 3.448 3.263 1.00 91.06 89 SER A CA 1
ATOM 710 C C . SER A 1 89 ? 1.160 4.206 2.591 1.00 91.06 89 SER A C 1
ATOM 712 O O . SER A 1 89 ? 1.060 5.423 2.764 1.00 91.06 89 SER A O 1
ATOM 714 N N . TRP A 1 90 ? 0.277 3.523 1.853 1.00 91.44 90 TRP A N 1
ATOM 715 C CA . TRP A 1 90 ? -0.814 4.150 1.106 1.00 91.44 90 TRP A CA 1
ATOM 716 C C . TRP A 1 90 ? -1.711 5.021 1.989 1.00 91.44 90 TRP A C 1
ATOM 718 O O . TRP A 1 90 ? -1.824 6.228 1.769 1.00 91.44 90 TRP A O 1
ATOM 728 N N . ALA A 1 91 ? -2.290 4.435 3.042 1.00 84.38 91 ALA A N 1
ATOM 729 C CA . ALA A 1 91 ? -3.257 5.119 3.902 1.00 84.38 91 ALA A CA 1
ATOM 730 C C . ALA A 1 91 ? -2.676 6.382 4.564 1.00 84.38 91 ALA A C 1
ATOM 732 O O . ALA A 1 91 ? -3.392 7.363 4.780 1.00 84.38 91 ALA A O 1
ATOM 733 N N . ARG A 1 92 ? -1.364 6.377 4.841 1.00 84.69 92 ARG A N 1
ATOM 734 C CA . ARG A 1 92 ? -0.640 7.526 5.391 1.00 84.69 92 ARG A CA 1
ATOM 735 C C . ARG A 1 92 ? -0.572 8.683 4.394 1.00 84.69 92 ARG A C 1
ATOM 737 O O . ARG A 1 92 ? -0.790 9.824 4.791 1.00 84.69 92 ARG A O 1
ATOM 744 N N . PHE A 1 93 ? -0.234 8.421 3.131 1.00 83.88 93 PHE A N 1
ATOM 745 C CA . PHE A 1 93 ? 0.033 9.494 2.164 1.00 83.88 93 PHE A CA 1
ATOM 746 C C . PHE A 1 93 ? -1.189 9.923 1.346 1.00 83.88 93 PHE A C 1
ATOM 748 O O . PHE A 1 93 ? -1.254 11.087 0.945 1.00 83.88 93 PHE A O 1
ATOM 755 N N . ASP A 1 94 ? -2.183 9.052 1.154 1.00 81.56 94 ASP A N 1
ATOM 756 C CA . ASP A 1 94 ? -3.421 9.407 0.443 1.00 81.56 94 ASP A CA 1
ATOM 757 C C . ASP A 1 94 ? -4.257 10.433 1.240 1.00 81.56 94 ASP A C 1
ATOM 759 O O . ASP A 1 94 ? -4.972 11.265 0.684 1.00 81.56 94 ASP A O 1
ATOM 763 N N . GLY A 1 95 ? -4.098 10.461 2.571 1.00 82.12 95 GLY A N 1
ATOM 764 C CA . GLY A 1 95 ? -4.750 11.447 3.438 1.00 82.12 95 GLY A CA 1
ATOM 765 C C . GLY A 1 95 ? -6.236 11.170 3.671 1.00 82.12 95 GLY A C 1
ATOM 766 O O . GLY A 1 95 ? -6.982 12.081 4.031 1.00 82.12 95 GLY A O 1
ATOM 767 N N . LEU A 1 96 ? -6.666 9.917 3.504 1.00 85.19 96 LEU A N 1
ATOM 768 C CA . LEU A 1 96 ? -8.060 9.466 3.624 1.00 85.19 96 LEU A CA 1
ATOM 769 C C . LEU A 1 96 ? -8.718 9.873 4.939 1.00 85.19 96 LEU A C 1
ATOM 771 O O . LEU A 1 96 ? -9.894 10.227 4.968 1.00 85.19 96 LEU A O 1
ATOM 775 N N . MET A 1 97 ? -7.946 9.876 6.023 1.00 90.81 97 MET A N 1
ATOM 776 C CA . MET A 1 97 ? -8.454 10.191 7.356 1.00 90.81 97 MET A CA 1
ATOM 777 C C . MET A 1 97 ? -8.695 11.691 7.564 1.00 90.81 97 MET A C 1
ATOM 779 O O . MET A 1 97 ? -9.409 12.068 8.488 1.00 90.81 97 MET A O 1
ATOM 783 N N . ARG A 1 98 ? -8.196 12.567 6.677 1.00 90.44 98 ARG A N 1
ATOM 784 C CA . ARG A 1 98 ? -8.464 14.017 6.736 1.00 90.44 98 ARG A CA 1
ATOM 785 C C . ARG A 1 98 ? -9.924 14.352 6.440 1.00 90.44 98 ARG A C 1
ATOM 787 O O . ARG A 1 98 ? -10.445 15.328 6.970 1.00 90.44 98 ARG A O 1
ATOM 794 N N . GLN A 1 99 ? -10.579 13.568 5.584 1.00 89.56 99 GLN A N 1
ATOM 795 C CA . GLN A 1 99 ? -11.949 13.814 5.140 1.00 89.56 99 GLN A CA 1
ATOM 796 C C . GLN A 1 99 ? -12.872 12.677 5.603 1.00 89.56 99 GLN A C 1
ATOM 798 O O . GLN A 1 99 ? -12.698 11.543 5.158 1.00 89.56 99 GLN A O 1
ATOM 803 N N . PRO A 1 100 ? -13.925 12.949 6.397 1.00 88.88 100 PRO A N 1
ATOM 804 C CA . PRO A 1 100 ? -14.799 11.898 6.930 1.00 88.88 100 PRO A CA 1
ATOM 805 C C . PRO A 1 100 ? -15.437 10.995 5.866 1.00 88.88 100 PRO A C 1
ATOM 807 O O . PRO A 1 100 ? -15.607 9.800 6.084 1.00 88.88 100 PRO A O 1
ATOM 810 N N . ARG A 1 101 ? -15.766 11.545 4.687 1.00 89.44 101 ARG A N 1
ATOM 811 C CA . ARG A 1 101 ? -16.319 10.761 3.567 1.00 89.44 101 ARG A CA 1
ATOM 812 C C . ARG A 1 101 ? -15.301 9.790 2.970 1.00 89.44 101 ARG A C 1
ATOM 814 O O . ARG A 1 101 ? -15.683 8.701 2.564 1.00 89.44 101 ARG A O 1
ATOM 821 N N . MET A 1 102 ? -14.028 10.175 2.919 1.00 90.19 102 MET A N 1
ATOM 822 C CA . MET A 1 102 ? -12.957 9.311 2.414 1.00 90.19 102 MET A CA 1
ATOM 823 C C . MET A 1 102 ? -12.622 8.199 3.408 1.00 90.19 102 MET A C 1
ATOM 825 O O . MET A 1 102 ? -12.372 7.071 2.990 1.00 90.19 102 MET A O 1
ATOM 829 N N . ALA A 1 103 ? -12.747 8.465 4.709 1.00 92.69 103 ALA A N 1
ATOM 830 C CA . ALA A 1 103 ? -12.640 7.435 5.737 1.00 92.69 103 ALA A CA 1
ATOM 831 C C . ALA A 1 103 ? -13.706 6.324 5.580 1.00 92.69 103 ALA A C 1
ATOM 833 O O . ALA A 1 103 ? -13.401 5.153 5.774 1.00 92.69 103 ALA A O 1
ATOM 834 N N . VAL A 1 104 ? -14.925 6.649 5.122 1.00 93.12 104 VAL A N 1
ATOM 835 C CA . VAL A 1 104 ? -15.943 5.631 4.769 1.00 93.12 104 VAL A CA 1
ATOM 836 C C . VAL A 1 104 ? -15.529 4.800 3.551 1.00 93.12 104 VAL A C 1
ATOM 838 O O . VAL A 1 104 ? -15.789 3.602 3.492 1.00 93.12 104 VAL A O 1
ATOM 841 N N . SER A 1 105 ? -14.888 5.408 2.551 1.00 93.38 105 SER A N 1
ATOM 842 C CA . SER A 1 105 ? -14.362 4.651 1.408 1.00 93.38 105 SER A CA 1
ATOM 843 C C . SER A 1 105 ? -13.254 3.688 1.835 1.00 93.38 105 SER A C 1
ATOM 845 O O . SER A 1 105 ? -13.202 2.567 1.335 1.00 93.38 105 SER A O 1
ATOM 847 N N . PHE A 1 106 ? -12.412 4.096 2.789 1.00 94.62 106 PHE A N 1
ATOM 848 C CA . PHE A 1 106 ? -11.415 3.223 3.403 1.00 94.62 106 PHE A CA 1
ATOM 849 C C . PHE A 1 106 ? -12.065 2.020 4.099 1.00 94.62 106 PHE A C 1
ATOM 851 O O . PHE A 1 106 ? -11.649 0.897 3.840 1.00 94.62 106 PHE A O 1
ATOM 858 N N . THR A 1 107 ? -13.106 2.215 4.919 1.00 95.88 107 THR A N 1
ATOM 859 C CA . THR A 1 107 ? -13.761 1.097 5.631 1.00 95.88 107 THR A CA 1
ATOM 860 C C . THR A 1 107 ? -14.460 0.131 4.678 1.00 95.88 107 THR A C 1
ATOM 862 O O . THR A 1 107 ? -14.378 -1.079 4.865 1.00 95.88 107 THR A O 1
ATOM 865 N N . LYS A 1 108 ? -15.087 0.641 3.611 1.00 96.50 108 LYS A N 1
ATOM 866 C CA . LYS A 1 108 ? -15.665 -0.197 2.549 1.00 96.50 108 LYS A CA 1
ATOM 867 C C . LYS A 1 108 ? -14.605 -1.006 1.806 1.00 96.50 108 LYS A C 1
ATOM 869 O O . LYS A 1 108 ? -14.825 -2.181 1.548 1.00 96.50 108 LYS A O 1
ATOM 874 N N . ALA A 1 109 ? -13.475 -0.385 1.470 1.00 96.38 109 ALA A N 1
ATOM 875 C CA . ALA A 1 109 ? -12.367 -1.083 0.829 1.00 96.38 109 ALA A CA 1
ATOM 876 C C . ALA A 1 109 ? -11.765 -2.142 1.763 1.00 96.38 109 ALA A C 1
ATOM 878 O O . ALA A 1 109 ? -11.584 -3.269 1.334 1.00 96.38 109 ALA A O 1
ATOM 879 N N . TYR A 1 110 ? -11.568 -1.816 3.044 1.00 97.44 110 TYR A N 1
ATOM 880 C CA . TYR A 1 110 ? -11.128 -2.766 4.068 1.00 97.44 110 TYR A CA 1
ATOM 881 C C . TYR A 1 110 ? -12.068 -3.971 4.177 1.00 97.44 110 TYR A C 1
ATOM 883 O O . TYR A 1 110 ? -11.607 -5.101 4.278 1.00 97.44 110 TYR A O 1
ATOM 891 N N . ALA A 1 111 ? -13.385 -3.749 4.139 1.00 97.38 111 ALA A N 1
ATOM 892 C CA . ALA A 1 111 ? -14.363 -4.829 4.202 1.00 97.38 111 ALA A CA 1
ATOM 893 C C . ALA A 1 111 ? -14.274 -5.791 3.007 1.00 97.38 111 ALA A C 1
ATOM 895 O O . ALA A 1 111 ? -14.584 -6.963 3.188 1.00 97.38 111 ALA A O 1
ATOM 896 N N . ALA A 1 112 ? -13.836 -5.301 1.843 1.00 97.75 112 ALA A N 1
ATOM 897 C CA . ALA A 1 112 ? -13.651 -6.080 0.621 1.00 97.75 112 ALA A CA 1
ATOM 898 C C . ALA A 1 112 ? -12.297 -6.807 0.537 1.00 97.75 112 ALA A C 1
ATOM 900 O O . ALA A 1 112 ? -12.079 -7.507 -0.440 1.00 97.75 112 ALA A O 1
ATOM 901 N N . VAL A 1 113 ? -11.399 -6.619 1.514 1.00 98.38 113 VAL A N 1
ATOM 902 C CA . VAL A 1 113 ? -10.140 -7.374 1.606 1.00 98.38 113 VAL A CA 1
ATOM 903 C C . VAL A 1 113 ? -10.434 -8.753 2.183 1.00 98.38 113 VAL A C 1
ATOM 905 O O . VAL A 1 113 ? -11.021 -8.839 3.272 1.00 98.38 113 VAL A O 1
ATOM 908 N N . ASP A 1 114 ? -9.981 -9.797 1.496 1.00 98.50 114 ASP A N 1
ATOM 909 C CA . ASP A 1 114 ? -10.201 -11.194 1.883 1.00 98.50 114 ASP A CA 1
ATOM 910 C C . ASP A 1 114 ? -9.104 -11.714 2.834 1.00 98.50 114 ASP A C 1
ATOM 912 O O . ASP A 1 114 ? -9.388 -12.464 3.773 1.00 98.50 114 ASP A O 1
ATOM 916 N N . SER A 1 115 ? -7.859 -11.257 2.678 1.00 98.38 115 SER A N 1
ATOM 917 C CA . SER A 1 115 ? -6.720 -11.652 3.510 1.00 98.38 115 SER A CA 1
ATOM 918 C C . SER A 1 115 ? -6.872 -11.178 4.953 1.00 98.38 115 SER A C 1
ATOM 920 O O . SER A 1 115 ? -6.729 -9.993 5.282 1.00 98.38 115 SER A O 1
ATOM 922 N N . ALA A 1 116 ? -7.063 -12.131 5.868 1.00 97.94 116 ALA A N 1
ATOM 923 C CA . ALA A 1 116 ? -7.045 -11.870 7.306 1.00 97.94 116 ALA A CA 1
ATOM 924 C C . ALA A 1 116 ? -5.727 -11.212 7.752 1.00 97.94 116 ALA A C 1
ATOM 926 O O . ALA A 1 116 ? -5.727 -10.334 8.622 1.00 97.94 116 ALA A O 1
ATOM 927 N N . THR A 1 117 ? -4.612 -11.587 7.121 1.00 97.88 117 THR A N 1
ATOM 928 C CA . THR A 1 117 ? -3.295 -11.052 7.459 1.00 97.88 117 THR A CA 1
ATOM 929 C C . THR A 1 117 ? -3.151 -9.593 7.032 1.00 97.88 117 THR A C 1
ATOM 931 O O . THR A 1 117 ? -2.750 -8.753 7.841 1.00 97.88 117 THR A O 1
ATOM 934 N N . ILE A 1 118 ? -3.523 -9.257 5.793 1.00 98.44 118 ILE A N 1
ATOM 935 C CA . ILE A 1 118 ? -3.501 -7.872 5.299 1.00 98.44 118 ILE A CA 1
ATOM 936 C C . ILE A 1 118 ? -4.467 -7.004 6.101 1.00 98.44 118 ILE A C 1
ATOM 938 O O . ILE A 1 118 ? -4.114 -5.884 6.475 1.00 98.44 118 ILE A O 1
ATOM 942 N N . ARG A 1 119 ? -5.653 -7.520 6.440 1.00 98.44 119 ARG A N 1
ATOM 943 C CA . ARG A 1 119 ? -6.599 -6.821 7.317 1.00 98.44 119 ARG A CA 1
ATOM 944 C C . ARG A 1 119 ? -5.969 -6.485 8.664 1.00 98.44 119 ARG A C 1
ATOM 946 O O . ARG A 1 119 ? -6.085 -5.344 9.101 1.00 98.44 119 ARG A O 1
ATOM 953 N N . GLY A 1 120 ? -5.266 -7.420 9.302 1.00 98.19 120 GLY A N 1
ATOM 954 C CA . GLY A 1 120 ? -4.588 -7.148 10.571 1.00 98.19 120 GLY A CA 1
ATOM 955 C C . GLY A 1 120 ? -3.492 -6.082 10.462 1.00 98.19 120 GLY A C 1
ATOM 956 O O . GLY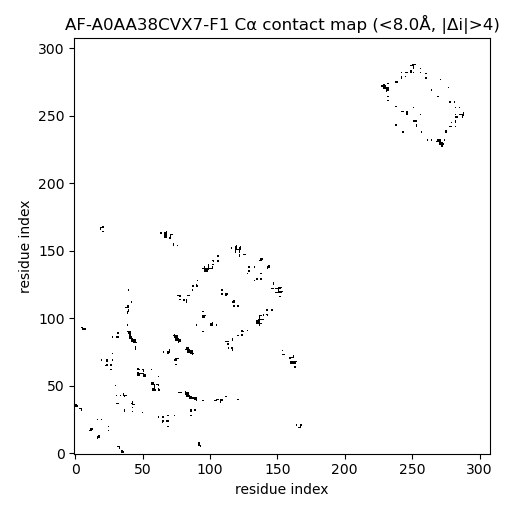 A 1 120 ? -3.380 -5.212 11.331 1.00 98.19 120 GLY A O 1
ATOM 957 N N . VAL A 1 121 ? -2.726 -6.092 9.366 1.00 98.25 121 VAL A N 1
ATOM 958 C CA . VAL A 1 121 ? -1.702 -5.069 9.092 1.00 98.25 121 VAL A CA 1
ATOM 959 C C . VAL A 1 121 ? -2.332 -3.701 8.807 1.00 98.25 121 VAL A C 1
ATOM 961 O O . VAL A 1 121 ? -1.832 -2.683 9.280 1.00 98.25 121 VAL A O 1
ATOM 964 N N . LEU A 1 122 ? -3.462 -3.643 8.098 1.00 97.62 122 LEU A N 1
ATOM 965 C CA . LEU A 1 122 ? -4.194 -2.393 7.865 1.00 97.62 122 LEU A CA 1
ATOM 966 C C . LEU A 1 122 ? -4.630 -1.733 9.175 1.00 97.62 122 LEU A C 1
ATOM 968 O O . LEU A 1 122 ? -4.515 -0.514 9.311 1.00 97.62 122 LEU A O 1
ATOM 972 N N . VAL A 1 123 ? -5.084 -2.523 10.151 1.00 97.56 123 VAL A N 1
ATOM 973 C CA . VAL A 1 123 ? -5.440 -2.008 11.482 1.00 97.56 123 VAL A CA 1
ATOM 974 C C . VAL A 1 123 ? -4.200 -1.485 12.212 1.00 97.56 123 VAL A C 1
ATOM 976 O O . VAL A 1 123 ? -4.257 -0.417 12.827 1.00 97.56 123 VAL A O 1
ATOM 979 N N . HIS A 1 124 ? -3.061 -2.178 12.106 1.00 97.44 124 HIS A N 1
ATOM 980 C CA . HIS A 1 124 ? -1.784 -1.702 12.648 1.00 97.44 124 HIS A CA 1
ATOM 981 C C . HIS A 1 124 ? -1.384 -0.341 12.053 1.00 97.44 124 HIS A C 1
ATOM 983 O O . HIS A 1 124 ? -1.095 0.602 12.796 1.00 97.44 124 HIS A O 1
ATOM 989 N N . GLU A 1 125 ? -1.422 -0.196 10.725 1.00 96.69 125 GLU A N 1
ATOM 990 C CA . GLU A 1 125 ? -1.086 1.069 10.062 1.00 96.69 125 GLU A CA 1
ATOM 991 C C . GLU A 1 125 ? -2.086 2.183 10.397 1.00 96.69 125 GLU A C 1
ATOM 993 O O . GLU A 1 125 ? -1.681 3.315 10.672 1.00 96.69 125 GLU A O 1
ATOM 998 N N . ALA A 1 126 ? -3.387 1.881 10.446 1.00 95.31 126 ALA A N 1
ATOM 999 C CA . ALA A 1 126 ? -4.410 2.851 10.828 1.00 95.31 126 ALA A CA 1
ATOM 1000 C C . ALA A 1 126 ? -4.199 3.361 12.263 1.00 95.31 126 ALA A C 1
ATOM 1002 O O . ALA A 1 126 ? -4.229 4.573 12.493 1.00 95.31 126 ALA A O 1
ATOM 1003 N N . ASN A 1 127 ? -3.894 2.471 13.213 1.00 95.75 127 ASN A N 1
ATOM 1004 C CA . ASN A 1 127 ? -3.561 2.855 14.585 1.00 95.75 127 ASN A CA 1
ATOM 1005 C C . ASN A 1 127 ? -2.304 3.731 14.651 1.00 95.75 127 ASN A C 1
ATOM 1007 O O . ASN A 1 127 ? -2.289 4.732 15.364 1.00 95.75 127 ASN A O 1
ATOM 1011 N N . LYS A 1 128 ? -1.273 3.426 13.860 1.00 94.81 128 LYS A N 1
ATOM 1012 C CA . LYS A 1 128 ? -0.054 4.243 13.776 1.00 94.81 128 LYS A CA 1
ATOM 1013 C C . LYS A 1 128 ? -0.331 5.658 13.258 1.00 94.81 128 LYS A C 1
ATOM 1015 O O . LYS A 1 128 ? 0.254 6.615 13.769 1.00 94.81 128 LYS A O 1
ATOM 1020 N N . ILE A 1 129 ? -1.218 5.809 12.272 1.00 94.00 129 ILE A N 1
ATOM 1021 C CA . ILE A 1 129 ? -1.650 7.129 11.784 1.00 94.00 129 ILE A CA 1
ATOM 1022 C C . ILE A 1 129 ? -2.469 7.838 12.867 1.00 94.00 129 ILE A C 1
ATOM 1024 O O . ILE A 1 129 ? -2.196 9.000 13.153 1.00 94.00 129 ILE A O 1
ATOM 1028 N N . ARG A 1 130 ? -3.409 7.147 13.523 1.00 94.88 130 ARG A N 1
ATOM 1029 C CA . ARG A 1 130 ? -4.237 7.713 14.601 1.00 94.88 130 ARG A CA 1
ATOM 1030 C C . ARG A 1 130 ? -3.399 8.239 15.764 1.00 94.88 130 ARG A C 1
ATOM 1032 O O . ARG A 1 130 ? -3.677 9.322 16.261 1.00 94.88 130 ARG A O 1
ATOM 1039 N N . THR A 1 131 ? -2.352 7.521 16.164 1.00 96.06 131 THR A N 1
ATOM 1040 C CA . THR A 1 131 ? -1.425 7.968 17.217 1.00 96.06 131 THR A CA 1
ATOM 1041 C C . THR A 1 131 ? -0.662 9.233 16.818 1.00 96.06 131 THR A C 1
ATOM 1043 O O . THR A 1 131 ? -0.436 10.102 17.654 1.00 96.06 131 THR A O 1
ATOM 1046 N N . ARG A 1 132 ? -0.264 9.362 15.545 1.00 93.62 132 ARG A N 1
ATOM 1047 C CA . ARG A 1 132 ? 0.491 10.526 15.042 1.00 93.62 132 ARG A CA 1
ATOM 1048 C C . ARG A 1 132 ? -0.392 11.740 14.770 1.00 93.62 132 ARG A C 1
ATOM 1050 O O . ARG A 1 132 ? 0.024 12.868 15.008 1.00 93.62 132 ARG A O 1
ATOM 1057 N N . GLU A 1 133 ? -1.595 11.510 14.259 1.00 93.75 133 GLU A N 1
ATOM 1058 C CA . GLU A 1 133 ? -2.544 12.541 13.842 1.00 93.75 133 GLU A CA 1
ATOM 1059 C C . GLU A 1 133 ? -3.936 12.256 14.449 1.00 93.75 133 GLU A C 1
ATOM 1061 O O . GLU A 1 133 ? -4.885 11.938 13.726 1.00 93.75 133 GLU A O 1
ATOM 1066 N N . PRO A 1 134 ? -4.098 12.365 15.783 1.00 94.88 134 PRO A N 1
ATOM 1067 C CA . PRO A 1 134 ? -5.345 11.996 16.465 1.00 94.88 134 PRO A CA 1
ATOM 1068 C C . PRO A 1 134 ? -6.508 12.954 16.177 1.00 94.88 134 PRO A C 1
ATOM 1070 O O . PRO A 1 134 ? -7.664 12.612 16.396 1.00 94.88 134 PRO A O 1
ATOM 1073 N N . HIS A 1 135 ? -6.215 14.152 15.670 1.00 94.81 135 HIS A N 1
ATOM 1074 C CA . HIS A 1 135 ? -7.185 15.220 15.424 1.00 94.81 135 HIS A CA 1
ATOM 1075 C C . HIS A 1 135 ? -7.907 15.106 14.068 1.00 94.81 135 HIS A C 1
ATOM 1077 O O . HIS A 1 135 ? -8.758 15.940 13.757 1.00 94.81 135 HIS A O 1
ATOM 1083 N N . LEU A 1 136 ? -7.559 14.125 13.226 1.00 94.50 136 LEU A N 1
ATOM 1084 C CA . LEU A 1 136 ? -8.168 13.996 11.903 1.00 94.50 136 LEU A CA 1
ATOM 1085 C C . LEU A 1 136 ? -9.647 13.601 12.001 1.00 94.50 136 LEU A C 1
ATOM 1087 O O . LEU A 1 136 ? -10.024 12.671 12.710 1.00 94.50 136 LEU A O 1
ATOM 1091 N N . ALA A 1 137 ? -10.491 14.281 11.226 1.00 93.81 137 ALA A N 1
ATOM 1092 C CA . ALA A 1 137 ? -11.943 14.139 11.313 1.00 93.81 137 ALA A CA 1
ATOM 1093 C C . ALA A 1 137 ? -12.465 12.736 10.938 1.00 93.81 137 ALA A C 1
ATOM 1095 O O . ALA A 1 137 ? -13.570 12.369 11.337 1.00 93.81 137 ALA A O 1
ATOM 1096 N N . GLY A 1 138 ? -11.696 11.947 10.180 1.00 93.38 138 GLY A N 1
ATOM 1097 C CA . GLY A 1 138 ? -12.041 10.573 9.812 1.00 93.38 138 GLY A CA 1
ATOM 1098 C C . GLY A 1 138 ? -12.170 9.625 11.005 1.00 93.38 138 GLY A C 1
ATOM 1099 O O . GLY A 1 138 ? -12.965 8.691 10.936 1.00 93.38 138 GLY A O 1
ATOM 1100 N N . TRP A 1 139 ? -11.474 9.898 12.115 1.00 94.81 139 TRP A N 1
ATOM 1101 C CA . TRP A 1 139 ? -11.513 9.058 13.318 1.00 94.81 139 TRP A CA 1
ATOM 1102 C C . TRP A 1 139 ? -12.846 9.108 14.065 1.00 94.81 139 TRP A C 1
ATOM 1104 O O . TRP A 1 139 ? -13.179 8.166 14.773 1.00 94.81 139 TRP A O 1
ATOM 1114 N N . ASN A 1 140 ? -13.641 10.162 13.862 1.00 93.06 140 ASN A N 1
ATOM 1115 C CA . ASN A 1 140 ? -14.964 10.300 14.477 1.00 93.06 140 ASN A CA 1
ATOM 1116 C C . ASN A 1 140 ? -16.033 9.425 13.797 1.00 93.06 140 ASN A C 1
ATOM 1118 O O . ASN A 1 140 ? -17.197 9.451 14.192 1.00 93.06 140 ASN A O 1
ATOM 1122 N N . ASN A 1 141 ? -15.680 8.698 12.733 1.00 94.31 141 ASN A N 1
ATOM 1123 C CA . ASN A 1 141 ? -16.619 7.849 12.020 1.00 94.31 141 ASN A CA 1
ATOM 1124 C C . ASN A 1 141 ? -16.774 6.487 12.727 1.00 94.31 141 ASN A C 1
ATOM 1126 O O . ASN A 1 141 ? -15.775 5.782 12.886 1.00 94.31 141 ASN A O 1
ATOM 1130 N N . PRO A 1 142 ? -18.002 6.059 13.078 1.00 94.50 142 PRO A N 1
ATOM 1131 C CA . PRO A 1 142 ? -18.216 4.805 13.803 1.00 94.50 142 PRO A CA 1
ATOM 1132 C C . PRO A 1 142 ? -17.744 3.568 13.026 1.00 94.50 142 PRO A C 1
ATOM 1134 O O . PRO A 1 142 ? -17.218 2.639 13.627 1.00 94.50 142 PRO A O 1
ATOM 1137 N N . ALA A 1 143 ? -17.838 3.569 11.691 1.00 94.50 143 ALA A N 1
ATOM 1138 C CA . ALA A 1 143 ? -17.350 2.451 10.881 1.00 94.50 143 ALA A CA 1
ATOM 1139 C C . ALA A 1 143 ? -15.819 2.318 10.934 1.00 94.50 143 ALA A C 1
ATOM 1141 O O . ALA A 1 143 ? -15.284 1.228 10.767 1.00 94.50 143 ALA A O 1
ATOM 1142 N N . VAL A 1 144 ? -15.097 3.424 11.147 1.00 94.81 144 VAL A N 1
ATOM 1143 C CA . VAL A 1 144 ? -13.637 3.391 11.318 1.00 94.81 144 VAL A CA 1
ATOM 1144 C C . VAL A 1 144 ? -13.289 2.859 12.703 1.00 94.81 144 VAL A C 1
ATOM 1146 O O . VAL A 1 144 ? -12.365 2.061 12.816 1.00 94.81 144 VAL A O 1
ATOM 1149 N N . ALA A 1 145 ? -14.043 3.250 13.736 1.00 94.81 145 ALA A N 1
ATOM 1150 C CA . ALA A 1 145 ? -13.869 2.717 15.086 1.00 94.81 145 ALA A CA 1
ATOM 1151 C C . ALA A 1 145 ? -14.015 1.185 15.113 1.00 94.81 145 ALA A C 1
ATOM 1153 O O . ALA A 1 145 ? -13.138 0.511 15.641 1.00 94.81 145 ALA A O 1
ATOM 1154 N N . GLU A 1 146 ? -15.027 0.633 14.434 1.00 95.88 146 GLU A N 1
ATOM 1155 C CA . GLU A 1 146 ? -15.219 -0.822 14.325 1.00 95.88 146 GLU A CA 1
ATOM 1156 C C . GLU A 1 146 ? -14.026 -1.529 13.653 1.00 95.88 146 GLU A C 1
ATOM 1158 O O . GLU A 1 146 ? -13.622 -2.614 14.067 1.00 95.88 146 GLU A O 1
ATOM 1163 N N . VAL A 1 147 ? -13.426 -0.918 12.623 1.00 96.06 147 VAL A N 1
ATOM 1164 C CA . VAL A 1 147 ? -12.212 -1.459 11.987 1.00 96.06 147 VAL A CA 1
ATOM 1165 C C . VAL A 1 147 ? -11.038 -1.467 12.967 1.00 96.06 147 VAL A C 1
ATOM 1167 O O . VAL A 1 147 ? -10.268 -2.422 12.980 1.00 96.06 147 VAL A O 1
ATOM 1170 N N . LEU A 1 148 ? -10.900 -0.436 13.803 1.00 95.75 148 LEU A N 1
ATOM 1171 C CA . LEU A 1 148 ? -9.802 -0.324 14.767 1.00 95.75 148 LEU A CA 1
ATOM 1172 C C . LEU A 1 148 ? -9.886 -1.329 15.927 1.00 95.75 148 LEU A C 1
ATOM 1174 O O . LEU A 1 148 ? -8.864 -1.595 16.556 1.00 95.75 148 LEU A O 1
ATOM 1178 N N . GLU A 1 149 ? -11.066 -1.892 16.188 1.00 96.69 149 GLU A N 1
ATOM 1179 C CA . GLU A 1 149 ? -11.287 -2.960 17.176 1.00 96.69 149 GLU A CA 1
ATOM 1180 C C . GLU A 1 149 ? -10.926 -4.356 16.645 1.00 96.69 149 GLU A C 1
ATOM 1182 O O . GLU A 1 149 ? -10.860 -5.323 17.407 1.00 96.69 149 GLU A O 1
ATOM 1187 N N . ARG A 1 150 ? -10.695 -4.491 15.333 1.00 96.81 150 ARG A N 1
ATOM 1188 C CA . ARG A 1 150 ? -10.323 -5.770 14.716 1.00 96.81 150 ARG A CA 1
ATOM 1189 C C . ARG A 1 150 ? -8.902 -6.197 15.125 1.00 96.81 150 ARG A C 1
ATOM 1191 O O . ARG A 1 150 ? -8.101 -5.359 15.544 1.00 96.81 150 ARG A O 1
ATOM 1198 N N . PRO A 1 151 ? -8.564 -7.497 14.990 1.00 97.19 151 PRO A N 1
ATOM 1199 C CA . PRO A 1 151 ? -7.236 -7.999 15.327 1.00 97.19 151 PRO A CA 1
ATOM 1200 C C . PRO A 1 151 ? -6.125 -7.213 14.629 1.00 97.19 151 PRO A C 1
ATOM 1202 O O . PRO A 1 151 ? -6.222 -6.902 13.444 1.00 97.19 151 PRO A O 1
ATOM 1205 N N . VAL A 1 152 ? -5.065 -6.913 15.375 1.00 98.12 152 VAL A N 1
ATOM 1206 C CA . VAL A 1 152 ? -3.907 -6.150 14.901 1.00 98.12 152 VAL A CA 1
ATOM 1207 C C . VAL A 1 152 ? -2.761 -7.111 14.625 1.00 98.12 152 VAL A C 1
ATOM 1209 O O . VAL A 1 152 ? -2.464 -7.966 15.455 1.00 98.12 152 VAL A O 1
ATOM 1212 N N . ILE A 1 153 ? -2.086 -6.940 13.490 1.00 98.06 153 ILE A N 1
ATOM 1213 C CA . ILE A 1 153 ? -0.870 -7.687 13.154 1.00 98.06 153 ILE A CA 1
ATOM 1214 C C . ILE A 1 153 ? 0.243 -6.681 12.874 1.00 98.06 153 ILE A C 1
ATOM 1216 O O . ILE A 1 153 ? 0.106 -5.840 11.987 1.00 98.06 153 ILE A O 1
ATOM 1220 N N . ASP A 1 154 ? 1.342 -6.758 13.629 1.00 97.25 154 ASP A N 1
ATOM 1221 C CA . ASP A 1 154 ? 2.549 -6.004 13.295 1.00 97.25 154 ASP A CA 1
ATOM 1222 C C . ASP A 1 154 ? 3.180 -6.625 12.037 1.00 97.25 154 ASP A C 1
ATOM 1224 O O . ASP A 1 154 ? 3.496 -7.817 12.033 1.00 97.25 154 ASP A O 1
ATOM 1228 N N . PRO A 1 155 ? 3.390 -5.863 10.952 1.00 95.50 155 PRO A N 1
ATOM 1229 C CA . PRO A 1 155 ? 4.047 -6.392 9.761 1.00 95.50 155 PRO A CA 1
ATOM 1230 C C . PRO A 1 155 ? 5.448 -6.959 10.047 1.00 95.50 155 PRO A C 1
ATOM 1232 O O . PRO A 1 155 ? 5.877 -7.861 9.338 1.00 95.50 155 PRO A O 1
ATOM 1235 N N . ARG A 1 156 ? 6.148 -6.489 11.091 1.00 95.94 156 ARG A N 1
ATOM 1236 C CA . ARG A 1 156 ? 7.465 -7.013 11.496 1.00 95.94 156 ARG A CA 1
ATOM 1237 C C . ARG A 1 156 ? 7.406 -8.378 12.177 1.00 95.94 156 ARG A C 1
ATOM 1239 O O . ARG A 1 156 ? 8.429 -9.048 12.228 1.00 95.94 156 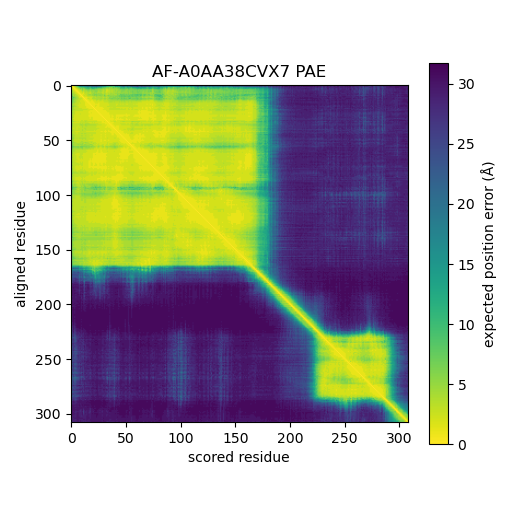ARG A O 1
ATOM 1246 N N . SER A 1 157 ? 6.256 -8.774 12.727 1.00 95.56 157 SER A N 1
ATOM 1247 C CA . SER A 1 157 ? 6.104 -10.073 13.393 1.00 95.56 157 SER A CA 1
ATOM 1248 C C . SER A 1 157 ? 5.715 -11.198 12.432 1.00 95.56 157 SER A C 1
ATOM 1250 O O . SER A 1 157 ? 5.598 -12.343 12.858 1.00 95.56 157 SER A O 1
ATOM 1252 N N . ARG A 1 158 ? 5.465 -10.884 11.154 1.00 94.50 158 ARG A N 1
ATOM 1253 C CA . ARG A 1 158 ? 5.228 -11.882 10.106 1.00 94.50 158 ARG A CA 1
ATOM 1254 C C . ARG A 1 158 ? 6.529 -12.593 9.741 1.00 94.50 158 ARG A C 1
ATOM 1256 O O . ARG A 1 158 ? 7.615 -12.038 9.883 1.00 94.50 158 ARG A O 1
ATOM 1263 N N . THR A 1 159 ? 6.406 -13.797 9.192 1.00 94.00 159 THR A N 1
ATOM 1264 C CA . THR A 1 159 ? 7.507 -14.433 8.465 1.00 94.00 159 THR A CA 1
ATOM 1265 C C . THR A 1 159 ? 7.781 -13.618 7.207 1.00 94.00 159 THR A C 1
ATOM 1267 O O . THR A 1 159 ? 6.905 -13.489 6.354 1.00 94.00 159 THR A O 1
ATOM 1270 N N . LEU A 1 160 ? 8.970 -13.029 7.124 1.00 94.56 160 LEU A N 1
ATOM 1271 C CA . LEU A 1 160 ? 9.397 -12.228 5.981 1.00 94.56 160 LEU A CA 1
ATOM 1272 C C . LEU A 1 160 ? 10.257 -13.082 5.045 1.00 94.56 160 LEU A C 1
ATOM 1274 O O . LEU A 1 160 ? 11.013 -13.928 5.535 1.00 94.56 160 LEU A O 1
ATOM 1278 N N . PRO A 1 161 ? 10.172 -12.866 3.722 1.00 93.94 161 PRO A N 1
ATOM 1279 C CA . PRO A 1 161 ? 11.114 -13.472 2.796 1.00 93.94 161 PRO A CA 1
ATOM 1280 C C . PRO A 1 161 ? 12.529 -12.934 3.042 1.00 93.94 161 PRO A C 1
ATOM 1282 O O . PRO A 1 161 ? 12.722 -11.843 3.586 1.00 93.94 161 PRO A O 1
ATOM 1285 N N . GLU A 1 162 ? 13.528 -13.699 2.614 1.00 92.19 162 GLU A N 1
ATOM 1286 C CA . GLU A 1 162 ? 14.898 -13.199 2.527 1.00 92.19 162 GLU A CA 1
ATOM 1287 C C . GLU A 1 162 ? 14.976 -12.112 1.444 1.00 92.19 162 GLU A C 1
ATOM 1289 O O . GLU A 1 162 ? 14.366 -12.250 0.384 1.00 92.19 162 GLU A O 1
ATOM 1294 N N . ASP A 1 163 ? 15.705 -11.022 1.705 1.00 93.06 163 ASP A N 1
ATOM 1295 C CA . ASP A 1 163 ? 15.914 -9.972 0.705 1.00 93.06 163 ASP A CA 1
ATOM 1296 C C . ASP A 1 163 ? 16.900 -10.472 -0.364 1.00 93.06 163 ASP A C 1
ATOM 1298 O O . ASP A 1 163 ? 18.099 -10.565 -0.076 1.00 93.06 163 ASP A O 1
ATOM 1302 N N . PRO A 1 164 ? 16.450 -10.730 -1.608 1.00 89.38 164 PRO A N 1
ATOM 1303 C CA . PRO A 1 164 ? 17.309 -11.299 -2.642 1.00 89.38 164 PRO A CA 1
ATOM 1304 C C . PRO A 1 164 ? 18.426 -10.349 -3.092 1.00 89.38 164 PRO A C 1
ATOM 1306 O O . PRO A 1 164 ? 19.346 -10.780 -3.784 1.00 89.38 164 PRO A O 1
ATOM 1309 N N . PHE A 1 165 ? 18.367 -9.063 -2.723 1.00 85.62 165 PHE A N 1
ATOM 1310 C CA . PHE A 1 165 ? 19.389 -8.079 -3.081 1.00 85.62 165 PHE A CA 1
ATOM 1311 C C . PHE A 1 165 ? 20.321 -7.717 -1.924 1.00 85.62 165 PHE A C 1
ATOM 1313 O O . PHE A 1 165 ? 21.314 -7.038 -2.169 1.00 85.62 165 PHE A O 1
ATOM 1320 N N . GLY A 1 166 ? 20.048 -8.129 -0.681 1.00 82.38 166 GLY A N 1
ATOM 1321 C CA . GLY A 1 166 ? 20.883 -7.784 0.476 1.00 82.38 166 GLY A CA 1
ATOM 1322 C C . GLY A 1 166 ? 21.201 -6.281 0.558 1.00 82.38 166 GLY A C 1
ATOM 1323 O O . GLY A 1 166 ? 20.321 -5.458 0.797 1.00 82.38 166 GLY A O 1
ATOM 1324 N N . THR A 1 167 ? 22.462 -5.889 0.339 1.00 71.62 167 THR A N 1
ATOM 1325 C CA . THR A 1 167 ? 22.899 -4.475 0.346 1.00 71.62 167 THR A CA 1
ATOM 1326 C C . THR A 1 167 ? 22.692 -3.726 -0.980 1.00 71.62 167 THR A C 1
ATOM 1328 O O . THR A 1 167 ? 22.965 -2.528 -1.045 1.00 71.62 167 THR A O 1
ATOM 1331 N N . GLY A 1 168 ? 22.175 -4.382 -2.022 1.00 69.31 168 GLY A N 1
ATOM 1332 C CA . GLY A 1 168 ? 21.812 -3.786 -3.309 1.00 69.31 168 GLY A CA 1
ATOM 1333 C C . GLY A 1 168 ? 22.378 -4.537 -4.517 1.00 69.31 168 GLY A C 1
ATOM 1334 O O . GLY A 1 168 ? 22.917 -5.636 -4.411 1.00 69.31 168 GLY A O 1
ATOM 1335 N N . PHE A 1 169 ? 22.281 -3.920 -5.698 1.00 65.44 169 PHE A N 1
ATOM 1336 C CA . PHE A 1 169 ? 23.019 -4.402 -6.864 1.00 65.44 169 PHE A CA 1
ATOM 1337 C C . PHE A 1 169 ? 24.502 -4.108 -6.648 1.00 65.44 169 PHE A C 1
ATOM 1339 O O . PHE A 1 169 ? 24.881 -2.951 -6.453 1.00 65.44 169 PHE A O 1
ATOM 1346 N N . GLY A 1 170 ? 25.341 -5.146 -6.684 1.00 57.28 170 GLY A N 1
ATOM 1347 C CA . GLY A 1 170 ? 26.791 -4.971 -6.733 1.00 57.28 170 GLY A CA 1
ATOM 1348 C C . GLY A 1 170 ? 27.203 -4.043 -7.889 1.00 57.28 170 GLY A C 1
ATOM 1349 O O . GLY A 1 170 ? 26.402 -3.790 -8.795 1.00 57.28 170 GLY A O 1
ATOM 1350 N N . PRO A 1 171 ? 28.439 -3.513 -7.883 1.00 58.03 171 PRO A N 1
ATOM 1351 C CA . PRO A 1 171 ? 28.901 -2.619 -8.936 1.00 58.03 171 PRO A CA 1
ATOM 1352 C C . PRO A 1 171 ? 28.695 -3.280 -10.300 1.00 58.03 171 PRO A C 1
ATOM 1354 O O . PRO A 1 171 ? 29.276 -4.331 -10.583 1.00 58.03 171 PRO A O 1
ATOM 1357 N N . VAL A 1 172 ? 27.862 -2.652 -11.136 1.00 54.56 172 VAL A N 1
ATOM 1358 C CA . VAL A 1 172 ? 27.661 -3.050 -12.530 1.00 54.56 172 VAL A CA 1
ATOM 1359 C C . VAL A 1 172 ? 28.983 -2.786 -13.243 1.00 54.56 172 VAL A C 1
ATOM 1361 O O . VAL A 1 172 ? 29.261 -1.689 -13.711 1.00 54.56 172 VAL A O 1
ATOM 1364 N N . SER A 1 173 ? 29.853 -3.788 -13.230 1.00 50.53 173 SER A N 1
ATOM 1365 C CA . SER A 1 173 ? 31.207 -3.737 -13.792 1.00 50.53 173 SER A CA 1
ATOM 1366 C C . SER A 1 173 ? 31.214 -4.103 -15.276 1.00 50.53 173 SER A C 1
ATOM 1368 O O . SER A 1 173 ? 32.267 -4.149 -15.907 1.00 50.53 173 SER A O 1
ATOM 1370 N N . VAL A 1 174 ? 30.029 -4.302 -15.856 1.00 50.72 174 VAL A N 1
ATOM 1371 C CA . VAL A 1 174 ? 29.846 -4.374 -17.298 1.00 50.72 174 VAL A CA 1
ATOM 1372 C C . VAL A 1 174 ? 29.699 -2.937 -17.796 1.00 50.72 174 VAL A C 1
ATOM 1374 O O . VAL A 1 174 ? 28.682 -2.306 -17.493 1.00 50.72 174 VAL A O 1
ATOM 1377 N N . PRO A 1 175 ? 30.670 -2.377 -18.543 1.00 50.16 175 PRO A N 1
ATOM 1378 C CA . PRO A 1 175 ? 30.362 -1.210 -19.351 1.00 50.16 175 PRO A CA 1
ATOM 1379 C C . PRO A 1 175 ? 29.144 -1.573 -20.197 1.00 50.16 175 PRO A C 1
ATOM 1381 O O . PRO A 1 175 ? 29.071 -2.687 -20.723 1.00 50.16 175 PRO A O 1
ATOM 1384 N N . PHE A 1 176 ? 28.182 -0.657 -20.306 1.00 50.91 176 PHE A N 1
ATOM 1385 C CA . PHE A 1 176 ? 27.164 -0.755 -21.344 1.00 50.91 176 PHE A CA 1
ATOM 1386 C C . PH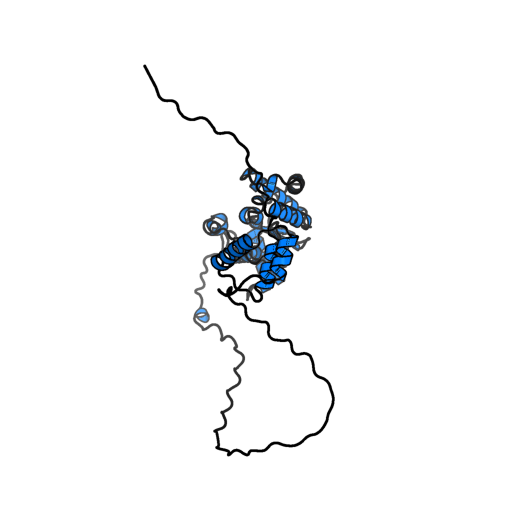E A 1 176 ? 27.914 -1.017 -22.651 1.00 50.91 176 PHE A C 1
ATOM 1388 O O . PHE A 1 176 ? 28.695 -0.177 -23.098 1.00 50.91 176 PHE A O 1
ATOM 1395 N N . GLY A 1 177 ? 27.810 -2.252 -23.152 1.00 44.62 177 GLY A N 1
ATOM 1396 C CA . GLY A 1 177 ? 28.691 -2.735 -24.207 1.00 44.62 177 GLY A CA 1
ATOM 1397 C C . GLY A 1 177 ? 28.520 -1.902 -25.477 1.00 44.62 177 GLY A C 1
ATOM 1398 O O . GLY A 1 177 ? 27.577 -1.120 -25.582 1.00 44.62 177 GLY A O 1
ATOM 1399 N N . PRO A 1 178 ? 29.352 -2.102 -26.505 1.00 51.28 178 PRO A N 1
ATOM 1400 C CA . PRO A 1 178 ? 29.198 -1.417 -27.790 1.00 51.28 178 PRO A CA 1
ATOM 1401 C C . PRO A 1 178 ? 27.837 -1.662 -28.491 1.00 51.28 178 PRO A C 1
ATOM 1403 O O . PRO A 1 178 ? 27.539 -1.041 -29.508 1.00 51.28 178 PRO A O 1
ATOM 1406 N N . SER A 1 179 ? 26.973 -2.531 -27.950 1.00 47.22 179 SER A N 1
ATOM 1407 C CA . SER A 1 179 ? 25.565 -2.670 -28.353 1.00 47.22 179 SER A CA 1
ATOM 1408 C C . SER A 1 179 ? 24.588 -1.708 -27.666 1.00 47.22 179 SER A C 1
ATOM 1410 O O . SER A 1 179 ? 23.461 -1.589 -28.123 1.00 47.22 179 SER A O 1
ATOM 1412 N N . ALA A 1 180 ? 25.005 -0.973 -26.634 1.00 50.56 180 ALA A N 1
ATOM 1413 C CA . ALA A 1 180 ? 24.297 0.211 -26.138 1.00 50.56 180 ALA A CA 1
ATOM 1414 C C . ALA A 1 180 ? 24.631 1.474 -26.960 1.00 50.56 180 ALA A C 1
ATOM 1416 O O . ALA A 1 180 ? 23.907 2.464 -26.902 1.00 50.56 180 ALA A O 1
ATOM 1417 N N . THR A 1 181 ? 25.716 1.428 -27.741 1.00 42.59 181 THR A N 1
ATOM 1418 C CA . THR A 1 181 ? 26.042 2.364 -28.833 1.00 42.59 181 THR A CA 1
ATOM 1419 C C . THR A 1 181 ? 25.690 1.820 -30.217 1.00 42.59 181 THR A C 1
ATOM 1421 O O . THR A 1 181 ? 25.769 2.558 -31.197 1.00 42.59 181 THR A O 1
ATOM 1424 N N . SER A 1 182 ? 25.246 0.566 -30.325 1.00 41.59 182 SER A N 1
ATOM 1425 C CA . SER A 1 182 ? 24.497 0.140 -31.505 1.00 41.59 182 SER A CA 1
ATOM 1426 C C . SER A 1 182 ? 23.121 0.788 -31.408 1.00 41.59 182 SER A C 1
ATOM 1428 O O . SER A 1 182 ? 22.541 0.773 -30.318 1.00 41.59 182 SER A O 1
ATOM 1430 N N . PRO A 1 183 ? 22.596 1.397 -32.488 1.00 42.91 183 PRO A N 1
ATOM 1431 C CA . PRO A 1 183 ? 21.248 1.937 -32.447 1.00 42.91 183 PRO A CA 1
ATOM 1432 C C . PRO A 1 183 ? 20.344 0.806 -31.971 1.00 42.91 183 PRO A C 1
ATOM 1434 O O . PRO A 1 183 ? 20.494 -0.317 -32.461 1.00 42.91 183 PRO A O 1
ATOM 1437 N N . LEU A 1 184 ? 19.471 1.098 -30.993 1.00 41.94 184 LEU A N 1
ATOM 1438 C CA . LEU A 1 184 ? 18.304 0.275 -30.672 1.00 41.94 184 LEU A CA 1
ATOM 1439 C C . LEU A 1 184 ? 17.875 -0.370 -31.978 1.00 41.94 184 LEU A C 1
ATOM 1441 O O . LEU A 1 184 ? 17.559 0.378 -32.911 1.00 41.94 184 LEU A O 1
ATOM 1445 N N . GLY A 1 185 ? 18.023 -1.700 -32.077 1.00 36.25 185 GLY A N 1
ATOM 1446 C CA . GLY A 1 185 ? 17.718 -2.427 -33.302 1.00 36.25 185 GLY A CA 1
ATOM 1447 C C . GLY A 1 185 ? 16.426 -1.839 -33.820 1.00 36.25 185 GLY A C 1
ATOM 1448 O O . GLY A 1 185 ? 15.484 -1.746 -33.028 1.00 36.25 185 GLY A O 1
ATOM 1449 N N . LEU A 1 186 ? 16.492 -1.279 -35.039 1.00 38.38 186 LEU A N 1
ATOM 1450 C CA . LEU A 1 186 ? 15.415 -0.525 -35.667 1.00 38.38 186 LEU A CA 1
ATOM 1451 C C . LEU A 1 186 ? 14.106 -1.067 -35.129 1.00 38.38 186 LEU A C 1
ATOM 1453 O O . LEU A 1 186 ? 13.823 -2.255 -35.310 1.00 38.38 186 LEU A O 1
ATOM 1457 N N . VAL A 1 187 ? 13.342 -0.210 -34.442 1.00 38.69 187 VAL A N 1
ATOM 1458 C CA . VAL A 1 187 ? 11.896 -0.387 -34.370 1.00 38.69 187 VAL A CA 1
ATOM 1459 C C . VAL A 1 187 ? 11.533 -0.896 -35.752 1.00 38.69 187 VAL A C 1
ATOM 1461 O O . VAL A 1 187 ? 11.817 -0.208 -36.738 1.00 38.69 187 VAL A O 1
ATOM 1464 N N . SER A 1 188 ? 11.059 -2.137 -35.850 1.00 43.62 188 SER A N 1
ATOM 1465 C CA . SER A 1 188 ? 10.511 -2.617 -37.103 1.00 43.62 188 SER A CA 1
ATOM 1466 C C . SER A 1 188 ? 9.234 -1.812 -37.277 1.00 43.62 188 SER A C 1
ATOM 1468 O O . SER A 1 188 ? 8.145 -2.207 -36.878 1.00 43.62 188 SER A O 1
ATOM 1470 N N . VAL A 1 189 ? 9.403 -0.587 -37.767 1.00 42.41 189 VAL A N 1
ATOM 1471 C CA . VAL A 1 189 ? 8.368 0.126 -38.470 1.00 42.41 189 VAL A CA 1
ATOM 1472 C C . VAL A 1 189 ? 8.099 -0.812 -39.628 1.00 42.41 189 VAL A C 1
ATOM 1474 O O . VAL A 1 189 ? 8.985 -1.042 -40.457 1.00 42.41 189 VAL A O 1
ATOM 1477 N N . ALA A 1 190 ? 6.926 -1.446 -39.616 1.00 45.88 190 ALA A N 1
ATOM 1478 C CA . ALA A 1 190 ? 6.442 -2.166 -40.781 1.00 45.88 190 ALA A CA 1
ATOM 1479 C C . ALA A 1 190 ? 6.724 -1.284 -42.008 1.00 45.88 190 ALA A C 1
ATOM 1481 O O . ALA A 1 190 ? 6.510 -0.069 -41.912 1.00 45.88 190 ALA A O 1
ATOM 1482 N N . PRO A 1 191 ? 7.268 -1.833 -43.108 1.00 39.47 191 PRO A N 1
ATOM 1483 C CA . PRO A 1 191 ? 7.648 -1.020 -44.248 1.00 39.47 191 PRO A CA 1
ATOM 1484 C C . PRO A 1 191 ? 6.451 -0.162 -44.643 1.00 39.47 191 PRO A C 1
ATOM 1486 O O . PRO A 1 191 ? 5.377 -0.679 -44.954 1.00 39.47 191 PRO A O 1
ATOM 1489 N N . THR A 1 192 ? 6.630 1.157 -44.579 1.00 49.12 192 THR A N 1
ATOM 1490 C CA . THR A 1 192 ? 5.697 2.103 -45.176 1.00 49.12 192 THR A CA 1
ATOM 1491 C C . THR A 1 192 ? 5.466 1.631 -46.610 1.00 49.12 192 THR A C 1
ATOM 1493 O O . THR A 1 192 ? 6.461 1.426 -47.317 1.00 49.12 192 THR A O 1
ATOM 1496 N N . PRO A 1 193 ? 4.215 1.410 -47.058 1.00 47.09 193 PRO A N 1
ATOM 1497 C CA . PRO A 1 193 ? 3.978 1.082 -48.453 1.00 47.09 193 PRO A CA 1
ATOM 1498 C C . PRO A 1 193 ? 4.632 2.173 -49.298 1.00 47.09 193 PRO A C 1
ATOM 1500 O O . PRO A 1 193 ? 4.416 3.366 -49.074 1.00 47.09 193 PRO A O 1
ATOM 1503 N N . THR A 1 194 ? 5.501 1.750 -50.212 1.00 46.12 194 THR A N 1
ATOM 1504 C CA . THR A 1 194 ? 6.165 2.622 -51.176 1.00 46.12 194 THR A CA 1
ATOM 1505 C C . THR A 1 194 ? 5.120 3.547 -51.803 1.00 46.12 194 THR A C 1
ATOM 1507 O O . THR A 1 194 ? 4.087 3.044 -52.255 1.00 46.12 194 THR A O 1
ATOM 1510 N N . PRO A 1 195 ? 5.335 4.876 -51.850 1.00 43.38 195 PRO A N 1
ATOM 1511 C CA . PRO A 1 195 ? 4.469 5.730 -52.641 1.00 43.38 195 PRO A CA 1
ATOM 1512 C C . PRO A 1 195 ? 4.578 5.270 -54.095 1.00 43.38 195 PRO A C 1
ATOM 1514 O O . PRO A 1 195 ? 5.627 5.392 -54.729 1.00 43.38 195 PRO A O 1
ATOM 1517 N N . SER A 1 196 ? 3.494 4.680 -54.596 1.00 46.53 196 SER A N 1
ATOM 1518 C CA . SER A 1 196 ? 3.311 4.410 -56.018 1.00 46.53 196 SER A CA 1
ATOM 1519 C C . SER A 1 196 ? 3.540 5.715 -56.789 1.00 46.53 196 SER A C 1
ATOM 1521 O O . SER A 1 196 ? 3.095 6.765 -56.313 1.00 46.53 196 SER A O 1
ATOM 1523 N N . PRO A 1 197 ? 4.222 5.697 -57.948 1.00 42.22 197 PRO A N 1
ATOM 1524 C CA . PRO A 1 197 ? 4.427 6.905 -58.731 1.00 42.22 197 PRO A CA 1
ATOM 1525 C C . PRO A 1 197 ? 3.076 7.554 -59.042 1.00 42.22 197 PRO A C 1
ATOM 1527 O O . PRO A 1 197 ? 2.174 6.923 -59.595 1.00 42.22 197 PRO A O 1
ATOM 1530 N N . THR A 1 198 ? 2.948 8.820 -58.653 1.00 42.06 198 THR A N 1
ATOM 1531 C CA . THR A 1 198 ? 1.833 9.688 -59.021 1.00 42.06 198 THR A CA 1
ATOM 1532 C C . THR A 1 198 ? 1.709 9.710 -60.547 1.00 42.06 198 THR A C 1
ATOM 1534 O O . THR A 1 198 ? 2.686 10.066 -61.213 1.00 42.06 198 THR A O 1
ATOM 1537 N N . PRO A 1 199 ? 0.551 9.361 -61.133 1.00 41.22 199 PRO A N 1
ATOM 1538 C CA . PRO A 1 199 ? 0.346 9.548 -62.559 1.00 41.22 199 PRO A CA 1
ATOM 1539 C C . PRO A 1 199 ? 0.383 11.045 -62.893 1.00 41.22 199 PRO A C 1
ATOM 1541 O O . PRO A 1 199 ? -0.238 11.876 -62.230 1.00 41.22 199 PRO A O 1
ATOM 1544 N N . THR A 1 200 ? 1.143 11.378 -63.932 1.00 43.19 200 THR A N 1
ATOM 1545 C CA . THR A 1 200 ? 1.219 12.700 -64.557 1.00 43.19 200 THR A CA 1
ATOM 1546 C C . THR A 1 200 ? -0.183 13.219 -64.910 1.00 43.19 200 THR A C 1
ATOM 1548 O O . THR A 1 200 ? -0.962 12.471 -65.505 1.00 43.19 200 THR A O 1
ATOM 1551 N N . PRO A 1 201 ? -0.529 14.489 -64.619 1.00 36.50 201 PRO A N 1
ATOM 1552 C CA . PRO A 1 201 ? -1.792 15.053 -65.071 1.00 36.50 201 PRO A CA 1
ATOM 1553 C C . PRO A 1 201 ? -1.727 15.284 -66.586 1.00 36.50 201 PRO A C 1
ATOM 1555 O O . PRO A 1 201 ? -0.994 16.148 -67.063 1.00 36.50 201 PRO A O 1
ATOM 1558 N N . SER A 1 202 ? -2.494 14.504 -67.348 1.00 37.84 202 SER A N 1
ATOM 1559 C CA . SER A 1 202 ? -2.828 14.835 -68.737 1.00 37.84 202 SER A CA 1
ATOM 1560 C C . SER A 1 202 ? -4.107 15.681 -68.761 1.00 37.84 202 SER A C 1
ATOM 1562 O O . SER A 1 202 ? -5.019 15.418 -67.972 1.00 37.84 202 SER A O 1
ATOM 1564 N N . PRO A 1 203 ? -4.198 16.707 -69.624 1.00 42.66 203 PRO A N 1
ATOM 1565 C CA . PRO A 1 203 ? -5.320 17.629 -69.628 1.00 42.66 203 PRO A CA 1
ATOM 1566 C C . PRO A 1 203 ? -6.512 16.963 -70.317 1.00 42.66 203 PRO A C 1
ATOM 1568 O O . PRO A 1 203 ? -6.414 16.557 -71.473 1.00 42.66 203 PRO A O 1
ATOM 1571 N N . SER A 1 204 ? -7.654 16.865 -69.638 1.00 35.00 204 SER A N 1
ATOM 1572 C CA . SER A 1 204 ? -8.897 16.468 -70.300 1.00 35.00 204 SER A CA 1
ATOM 1573 C C . SER A 1 204 ? -10.049 17.383 -69.904 1.00 35.00 204 SER A C 1
ATOM 1575 O O . SER A 1 204 ? -10.577 17.358 -68.797 1.00 35.00 204 SER A O 1
ATOM 1577 N N . VAL A 1 205 ? -10.296 18.289 -70.845 1.00 37.66 205 VAL A N 1
ATOM 1578 C CA . VAL A 1 205 ? -11.565 18.846 -71.318 1.00 37.66 205 VAL A CA 1
ATOM 1579 C C . VAL A 1 205 ? -12.827 18.293 -70.635 1.00 37.66 205 VAL A C 1
ATOM 1581 O O . VAL A 1 205 ? -13.068 17.091 -70.584 1.00 37.66 205 VAL A O 1
ATOM 1584 N N . ARG A 1 206 ? -13.662 19.228 -70.166 1.00 39.59 206 ARG A N 1
ATOM 1585 C CA . ARG A 1 206 ? -15.030 19.009 -69.672 1.00 39.59 206 ARG A CA 1
ATOM 1586 C C . ARG A 1 206 ? -15.916 18.341 -70.731 1.00 39.59 206 ARG A C 1
ATOM 1588 O O . ARG A 1 206 ? -15.778 18.652 -71.913 1.00 39.59 206 ARG A O 1
ATOM 1595 N N . PRO A 1 207 ? -16.963 17.635 -70.288 1.00 38.38 207 PRO A N 1
ATOM 1596 C CA . PRO A 1 207 ? -18.275 17.995 -70.809 1.00 38.38 207 PRO A CA 1
ATOM 1597 C C . PRO A 1 207 ? -19.330 18.181 -69.714 1.00 38.38 207 PRO A C 1
ATOM 1599 O O . PRO A 1 207 ? -19.343 17.510 -68.684 1.00 38.38 207 PRO A O 1
ATOM 1602 N N . ASP A 1 208 ? -20.201 19.148 -69.988 1.00 35.47 208 ASP A N 1
ATOM 1603 C CA . ASP A 1 208 ? -21.512 19.353 -69.384 1.00 35.47 208 ASP A CA 1
ATOM 1604 C C . ASP A 1 208 ? -22.420 18.121 -69.531 1.00 35.47 208 ASP A C 1
ATOM 1606 O O . ASP A 1 208 ? -22.299 17.365 -70.493 1.00 35.47 208 ASP A O 1
ATOM 1610 N N . GLY A 1 209 ? -23.433 18.029 -68.662 1.00 31.89 209 GLY A N 1
ATOM 1611 C CA . GLY A 1 209 ? -24.734 17.498 -69.087 1.00 31.89 209 GLY A CA 1
ATOM 1612 C C . GLY A 1 209 ? -25.314 16.336 -68.282 1.00 31.89 209 GLY A C 1
ATOM 1613 O O . GLY A 1 209 ? -25.199 15.181 -68.657 1.00 31.89 209 GLY A O 1
ATOM 1614 N N . ILE A 1 210 ? -25.990 16.698 -67.193 1.00 31.89 210 ILE A N 1
ATOM 1615 C CA . ILE A 1 210 ? -27.322 16.257 -66.724 1.00 31.89 210 ILE A CA 1
ATOM 1616 C C . ILE A 1 210 ? -28.130 15.238 -67.584 1.00 31.89 210 ILE A C 1
ATOM 1618 O O . ILE A 1 210 ? -28.248 15.417 -68.795 1.00 31.89 210 ILE A O 1
ATOM 1622 N N . ARG A 1 211 ? -28.878 14.377 -66.843 1.00 31.34 211 ARG A N 1
ATOM 1623 C CA . ARG A 1 211 ? -30.013 13.445 -67.157 1.00 31.34 211 ARG A CA 1
ATOM 1624 C C . ARG A 1 211 ? -29.587 11.989 -67.450 1.00 31.34 211 ARG A C 1
ATOM 1626 O O . ARG A 1 211 ? -28.618 11.786 -68.158 1.00 31.34 211 ARG A O 1
ATOM 1633 N N . THR A 1 212 ? -30.198 10.930 -66.898 1.00 28.89 212 THR A N 1
ATOM 1634 C CA . THR A 1 212 ? -31.621 10.664 -66.577 1.00 28.89 212 THR A CA 1
ATOM 1635 C C . THR A 1 212 ? -31.758 9.536 -65.526 1.00 28.89 212 THR A C 1
ATOM 1637 O O . THR A 1 212 ? -30.806 8.812 -65.255 1.00 28.89 212 THR A O 1
ATOM 1640 N N . GLU A 1 213 ? -32.965 9.435 -64.968 1.00 32.53 213 GLU A N 1
ATOM 1641 C CA . GLU A 1 213 ? -33.565 8.509 -63.989 1.00 32.53 213 GLU A CA 1
ATOM 1642 C C . GLU A 1 213 ? -33.294 6.998 -64.171 1.00 32.53 213 GLU A C 1
ATOM 1644 O O . GLU A 1 213 ? -33.207 6.513 -65.298 1.00 32.53 213 GLU A O 1
ATOM 1649 N N . SER A 1 214 ? -33.269 6.234 -63.067 1.00 29.94 214 SER A N 1
ATOM 1650 C CA . SER A 1 214 ? -34.233 5.141 -62.773 1.00 29.94 214 SER A CA 1
ATOM 1651 C C . SER A 1 214 ? -33.834 4.305 -61.539 1.00 29.94 214 SER A C 1
ATOM 1653 O O . SER A 1 214 ? -32.716 3.813 -61.439 1.00 29.94 214 SER A O 1
ATOM 1655 N N . ASP A 1 215 ? -34.798 4.225 -60.617 1.00 30.91 215 ASP A N 1
ATOM 1656 C CA . ASP A 1 215 ? -35.251 3.121 -59.753 1.00 30.91 215 ASP A CA 1
ATOM 1657 C C . ASP A 1 215 ? -34.275 2.149 -59.065 1.00 30.91 215 ASP A C 1
ATOM 1659 O O . ASP A 1 215 ? -33.471 1.458 -59.684 1.00 30.91 215 ASP A O 1
ATOM 1663 N N . GLY A 1 216 ? -34.497 1.979 -57.756 1.00 29.59 216 GLY A N 1
ATOM 1664 C CA . GLY A 1 216 ? -34.003 0.838 -56.984 1.00 29.59 216 GLY A CA 1
ATOM 1665 C C . GLY A 1 216 ? -34.035 1.094 -55.482 1.00 29.59 216 GLY A C 1
ATOM 1666 O O . GLY A 1 216 ? -33.210 1.840 -54.971 1.00 29.59 216 GLY A O 1
ATOM 1667 N N . GLU A 1 217 ? -35.008 0.495 -54.805 1.00 30.00 217 GLU A N 1
ATOM 1668 C CA . GLU A 1 217 ? -35.352 0.638 -53.389 1.00 30.00 217 GLU A CA 1
ATOM 1669 C C . GLU A 1 217 ? -34.262 0.254 -52.371 1.00 30.00 217 GLU A C 1
ATOM 1671 O O . GLU A 1 217 ? -33.473 -0.662 -52.579 1.00 30.00 217 GLU A O 1
ATOM 1676 N N . GLU A 1 218 ? -34.352 0.960 -51.236 1.00 35.19 218 GLU A N 1
ATOM 1677 C CA . GLU A 1 218 ? -34.109 0.539 -49.848 1.00 35.19 218 GLU A CA 1
ATOM 1678 C C . GLU A 1 218 ? -32.766 -0.104 -49.468 1.00 35.19 218 GLU A C 1
ATOM 1680 O O . GLU A 1 218 ? -32.471 -1.255 -49.772 1.00 35.19 218 GLU A O 1
ATOM 1685 N N . HIS A 1 219 ? -32.023 0.614 -48.617 1.00 41.62 219 HIS A N 1
ATOM 1686 C CA . HIS A 1 219 ? -31.856 0.329 -47.178 1.00 41.62 219 HIS A CA 1
ATOM 1687 C C . HIS A 1 219 ? -30.473 0.854 -46.755 1.00 41.62 219 HIS A C 1
ATOM 1689 O O . HIS A 1 219 ? -29.475 0.207 -47.049 1.00 41.62 219 HIS A O 1
ATOM 1695 N N . ASP A 1 220 ? -30.380 2.012 -46.083 1.00 30.67 220 ASP A N 1
ATOM 1696 C CA . ASP A 1 220 ? -29.106 2.397 -45.456 1.00 30.67 220 ASP A CA 1
ATOM 1697 C C . ASP A 1 220 ? -29.272 3.296 -44.218 1.00 30.67 220 ASP A C 1
ATOM 1699 O O . ASP A 1 220 ? -29.687 4.454 -44.280 1.00 30.67 220 ASP A O 1
ATOM 1703 N N . ASP A 1 221 ? -29.012 2.644 -43.087 1.00 32.66 221 ASP A N 1
ATOM 1704 C CA . ASP A 1 221 ? -28.241 3.059 -41.915 1.00 32.66 221 ASP A CA 1
ATOM 1705 C C . ASP A 1 221 ? -28.175 4.562 -41.554 1.00 32.66 221 ASP A C 1
ATOM 1707 O O . ASP A 1 221 ? -27.552 5.396 -42.220 1.00 32.66 221 ASP A O 1
ATOM 1711 N N . GLU A 1 222 ? -28.759 4.901 -40.398 1.00 39.72 222 GLU A N 1
ATOM 1712 C CA . GLU A 1 222 ? -28.593 6.195 -39.734 1.00 39.72 222 GLU A CA 1
ATOM 1713 C C . GLU A 1 222 ? -27.110 6.471 -39.433 1.00 39.72 222 GLU A C 1
ATOM 1715 O O . GLU A 1 222 ? -26.511 5.940 -38.496 1.00 39.72 222 GLU A O 1
ATOM 1720 N N . THR A 1 223 ? -26.510 7.403 -40.172 1.00 38.50 223 THR A N 1
ATOM 1721 C CA . THR A 1 223 ? -25.187 7.938 -39.838 1.00 38.50 223 THR A CA 1
ATOM 1722 C C . THR A 1 223 ? -25.286 8.884 -38.627 1.00 38.50 223 THR A C 1
ATOM 1724 O O . THR A 1 223 ? -26.108 9.807 -38.622 1.00 38.50 223 THR A O 1
ATOM 1727 N N . PRO A 1 224 ? -24.432 8.754 -37.591 1.00 43.91 224 PRO A N 1
ATOM 1728 C CA . PRO A 1 224 ? -24.527 9.583 -36.394 1.00 43.91 224 PRO A CA 1
ATOM 1729 C C . PRO A 1 224 ? -24.115 11.037 -36.673 1.00 43.91 224 PRO A C 1
ATOM 1731 O O . PRO A 1 224 ? -22.968 11.339 -37.012 1.00 43.91 224 PRO A O 1
ATOM 1734 N N . SER A 1 225 ? -25.052 11.965 -36.455 1.00 49.53 225 SER A N 1
ATOM 1735 C CA . SER A 1 225 ? -24.835 13.417 -36.502 1.00 49.53 225 SER A CA 1
ATOM 1736 C C . SER A 1 225 ? -23.618 13.843 -35.660 1.00 49.53 225 SER A C 1
ATOM 1738 O O . SER A 1 225 ? -23.577 13.638 -34.443 1.00 49.53 225 SER A O 1
ATOM 1740 N N . ARG A 1 226 ? -22.645 14.519 -36.293 1.00 56.50 226 ARG A N 1
ATOM 1741 C CA . ARG A 1 226 ? -21.461 15.119 -35.644 1.00 56.50 226 ARG A CA 1
ATOM 1742 C C . ARG A 1 226 ? -21.849 15.931 -34.398 1.00 56.50 226 ARG A C 1
ATOM 1744 O O . ARG A 1 226 ? -22.703 16.816 -34.444 1.00 56.50 226 ARG A O 1
ATOM 1751 N N . ARG A 1 227 ? -21.183 15.649 -33.272 1.00 59.12 227 ARG A N 1
ATOM 1752 C CA . ARG A 1 227 ? -21.407 16.321 -31.979 1.00 59.12 227 ARG A CA 1
ATOM 1753 C C . ARG A 1 227 ? -21.077 17.819 -32.082 1.00 59.12 227 ARG A C 1
ATOM 1755 O O . ARG A 1 227 ? -20.034 18.186 -32.617 1.00 59.12 227 ARG A O 1
ATOM 1762 N N . LYS A 1 228 ? -21.953 18.683 -31.549 1.00 66.31 228 LYS A N 1
ATOM 1763 C CA . LYS A 1 228 ? -21.766 20.148 -31.555 1.00 66.31 228 LYS A CA 1
ATOM 1764 C C . LYS A 1 228 ? -20.490 20.553 -30.787 1.00 66.31 228 LYS A C 1
ATOM 1766 O O . LYS A 1 228 ? -20.233 19.983 -29.726 1.00 66.31 228 LYS A O 1
ATOM 1771 N N . PRO A 1 229 ? -19.714 21.537 -31.277 1.00 68.44 229 PRO A N 1
ATOM 1772 C CA . PRO A 1 229 ? -18.472 21.974 -30.638 1.00 68.44 229 PRO A CA 1
ATOM 1773 C C . PRO A 1 229 ? -18.719 22.719 -29.316 1.00 68.44 229 PRO A C 1
ATOM 1775 O O . PRO A 1 229 ? -19.715 23.428 -29.168 1.00 68.44 229 PRO A O 1
ATOM 1778 N N . GLU A 1 230 ? -17.786 22.589 -28.373 1.00 83.88 230 GLU A N 1
ATOM 1779 C CA . GLU A 1 230 ? -17.785 23.306 -27.089 1.00 83.88 230 GLU A CA 1
ATOM 1780 C C . GLU A 1 230 ? -17.326 24.755 -27.272 1.00 83.88 230 GLU A C 1
ATOM 1782 O O . GLU A 1 230 ? -16.285 25.013 -27.879 1.00 83.88 230 GLU A O 1
ATOM 1787 N N . ARG A 1 231 ? -18.105 25.715 -26.758 1.00 84.94 231 ARG A N 1
ATOM 1788 C CA . ARG A 1 231 ? -17.850 27.154 -26.923 1.00 84.94 231 ARG A CA 1
ATOM 1789 C C . ARG A 1 231 ? -17.838 27.867 -25.565 1.00 84.94 231 ARG A C 1
ATOM 1791 O O . ARG A 1 231 ? -18.561 27.434 -24.662 1.00 84.94 231 ARG A O 1
ATOM 1798 N N . PRO A 1 232 ? -17.053 28.950 -25.404 1.00 88.62 232 PRO A N 1
ATOM 1799 C CA . PRO A 1 232 ? -17.165 29.822 -24.234 1.00 88.62 232 PRO A CA 1
ATOM 1800 C C . PRO A 1 232 ? -18.568 30.442 -24.158 1.00 88.62 232 PRO A C 1
ATOM 1802 O O . PRO A 1 232 ? -19.285 30.477 -25.164 1.00 88.62 232 PRO A O 1
ATOM 1805 N N . LEU A 1 233 ? -18.966 30.916 -22.974 1.00 87.62 233 LEU A N 1
ATOM 1806 C CA . LEU A 1 233 ? -20.272 31.546 -22.777 1.00 87.62 233 LEU A CA 1
ATOM 1807 C C . LEU A 1 233 ? -20.366 32.812 -23.651 1.00 87.62 233 LEU A C 1
ATOM 1809 O O . LEU A 1 233 ? -19.554 33.724 -23.481 1.00 87.62 233 LEU A O 1
ATOM 1813 N N . PRO A 1 234 ? -21.323 32.901 -24.594 1.00 87.88 234 PRO A N 1
ATOM 1814 C CA . PRO A 1 234 ? -21.467 34.094 -25.419 1.00 87.88 234 PRO A CA 1
ATOM 1815 C C . PRO A 1 234 ? -21.826 35.316 -24.568 1.00 87.88 234 PRO A C 1
ATOM 1817 O O . PRO A 1 234 ? -22.707 35.237 -23.714 1.00 87.88 234 PRO A O 1
ATOM 1820 N N . LYS A 1 235 ? -21.221 36.478 -24.849 1.00 81.12 235 LYS A N 1
ATOM 1821 C CA . LYS A 1 235 ? -21.557 37.740 -24.155 1.00 81.12 235 LYS A CA 1
ATOM 1822 C C . LYS A 1 235 ? -23.030 38.144 -24.325 1.00 81.12 235 LYS A C 1
ATOM 1824 O O . LYS A 1 235 ? -23.584 38.807 -23.458 1.00 81.12 235 LYS A O 1
ATOM 1829 N N . SER A 1 236 ? -23.661 37.725 -25.423 1.00 84.94 236 SER A N 1
ATOM 1830 C CA . SER A 1 236 ? -25.080 37.949 -25.724 1.00 84.94 236 SER A CA 1
ATOM 1831 C C . SER A 1 236 ? -26.027 36.926 -25.089 1.00 84.94 236 SER A C 1
ATOM 1833 O O . SER A 1 236 ? -27.236 37.024 -25.279 1.00 84.94 236 SER A O 1
ATOM 1835 N N . TRP A 1 237 ? -25.512 35.924 -24.372 1.00 88.75 237 TRP A N 1
ATOM 1836 C CA . TRP A 1 237 ? -26.352 34.894 -23.773 1.00 88.75 237 TRP A CA 1
ATOM 1837 C C . TRP A 1 237 ? -27.185 35.473 -22.623 1.00 88.75 237 TRP A C 1
ATOM 1839 O O . TRP A 1 237 ? -26.644 36.108 -21.713 1.00 88.75 237 TRP A O 1
ATOM 1849 N N . ALA A 1 238 ? -28.493 35.224 -22.657 1.00 87.31 238 ALA A N 1
ATOM 1850 C CA . ALA A 1 238 ? -29.461 35.641 -21.649 1.00 87.31 238 ALA A CA 1
ATOM 1851 C C . ALA A 1 238 ? -30.410 34.476 -21.310 1.00 87.31 238 ALA A C 1
ATOM 1853 O O . ALA A 1 238 ? -30.625 33.610 -22.165 1.00 87.31 238 ALA A O 1
ATOM 1854 N N . PRO A 1 239 ? -30.988 34.438 -20.095 1.00 89.75 239 PRO A N 1
ATOM 1855 C CA . PRO A 1 239 ? -31.942 33.402 -19.717 1.00 89.75 239 PRO A CA 1
ATOM 1856 C C . PRO A 1 239 ? -33.157 33.366 -20.639 1.00 89.75 239 PRO A C 1
ATOM 1858 O O . PRO A 1 239 ? -33.686 34.399 -21.047 1.00 89.75 239 PRO A O 1
ATOM 1861 N N . ASN A 1 240 ? -33.637 32.161 -20.925 1.00 88.94 240 ASN A N 1
ATOM 1862 C CA . ASN A 1 240 ? -34.848 31.944 -21.706 1.00 88.94 240 ASN A CA 1
ATOM 1863 C C . ASN A 1 240 ? -36.069 31.723 -20.798 1.00 88.94 240 ASN A C 1
ATOM 1865 O O . ASN A 1 240 ? -35.953 31.526 -19.587 1.00 88.94 240 ASN A O 1
ATOM 1869 N N . ALA A 1 241 ? -37.266 31.693 -21.392 1.00 85.62 241 ALA A N 1
ATOM 1870 C CA . ALA A 1 241 ? -38.524 31.510 -20.663 1.00 85.62 241 ALA A CA 1
ATOM 1871 C C . ALA A 1 241 ? -38.561 30.245 -19.775 1.00 85.62 241 ALA A C 1
ATOM 1873 O O . ALA A 1 241 ? -39.251 30.231 -18.757 1.00 85.62 241 ALA A O 1
ATOM 1874 N N . ALA A 1 242 ? -37.816 29.187 -20.119 1.00 84.75 242 ALA A N 1
ATOM 1875 C CA . ALA A 1 242 ? -37.742 27.979 -19.297 1.00 84.75 242 ALA A CA 1
ATOM 1876 C C . ALA A 1 242 ? -36.916 28.195 -18.017 1.00 84.75 242 ALA A C 1
ATOM 1878 O O . ALA A 1 242 ? -37.235 27.612 -16.984 1.00 84.75 242 ALA A O 1
ATOM 1879 N N . HIS A 1 243 ? -35.888 29.047 -18.060 1.00 87.62 243 HIS A N 1
ATOM 1880 C CA . HIS A 1 243 ? -35.107 29.415 -16.877 1.00 87.62 243 HIS A CA 1
ATOM 1881 C C . HIS A 1 243 ? -35.930 30.259 -15.902 1.00 87.62 243 HIS A C 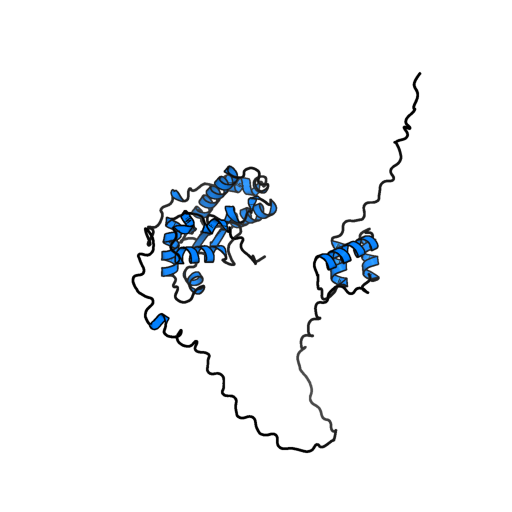1
ATOM 1883 O O . HIS A 1 243 ? -35.914 29.970 -14.710 1.00 87.62 243 HIS A O 1
ATOM 1889 N N . TYR A 1 244 ? -36.718 31.217 -16.407 1.00 87.38 244 TYR A N 1
ATOM 1890 C CA . TYR A 1 244 ? -37.643 32.008 -15.582 1.00 87.38 244 TYR A CA 1
ATOM 1891 C C . TYR A 1 244 ? -38.691 31.132 -14.885 1.00 87.38 244 TYR A C 1
ATOM 1893 O O . TYR A 1 244 ? -38.924 31.290 -13.688 1.00 87.38 244 TYR A O 1
ATOM 1901 N N . LYS A 1 245 ? -39.275 30.153 -15.594 1.00 86.88 245 LYS A N 1
ATOM 1902 C CA . LYS A 1 245 ? -40.212 29.188 -14.989 1.00 86.88 245 LYS A CA 1
ATOM 1903 C C . LYS A 1 245 ? -39.556 28.361 -13.879 1.00 86.88 245 LYS A C 1
ATOM 1905 O O . LYS A 1 245 ? -40.144 28.201 -12.814 1.00 86.88 245 LYS A O 1
ATOM 1910 N N . LEU A 1 246 ? -38.337 27.874 -14.113 1.00 84.62 246 LEU A N 1
ATOM 1911 C CA . LEU A 1 246 ? -37.611 27.047 -13.146 1.00 84.62 246 LEU A CA 1
ATOM 1912 C C . LEU A 1 246 ? -37.187 27.847 -11.902 1.00 84.62 246 LEU A C 1
ATOM 1914 O O . LEU A 1 246 ? -37.274 27.345 -10.784 1.00 84.62 246 LEU A O 1
ATOM 1918 N N . ALA A 1 247 ? -36.768 29.101 -12.080 1.00 86.62 247 ALA A N 1
ATOM 1919 C CA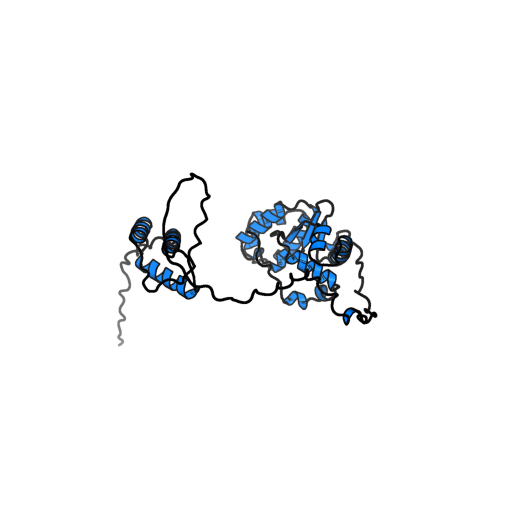 . ALA A 1 247 ? -36.430 29.996 -10.975 1.00 86.62 247 ALA A CA 1
ATOM 1920 C C . ALA A 1 247 ? -37.657 30.328 -10.105 1.00 86.62 247 ALA A C 1
ATOM 1922 O O . ALA A 1 247 ? -37.560 30.314 -8.876 1.00 86.62 247 ALA A O 1
ATOM 1923 N N . LEU A 1 248 ? -38.825 30.529 -10.731 1.00 86.25 248 LEU A N 1
ATOM 1924 C CA . LEU A 1 248 ? -40.097 30.737 -10.033 1.00 86.25 248 LEU A CA 1
ATOM 1925 C C . LEU A 1 248 ? -40.488 29.513 -9.189 1.00 86.25 248 LEU A C 1
ATOM 1927 O O . LEU A 1 248 ? -40.845 29.656 -8.020 1.00 86.25 248 LEU A O 1
ATOM 1931 N N . GLU A 1 249 ? -40.368 28.307 -9.750 1.00 86.69 249 GLU A N 1
ATOM 1932 C CA . GLU A 1 249 ? -40.646 27.053 -9.037 1.00 86.69 249 GLU A CA 1
ATOM 1933 C C . GLU A 1 249 ? -39.717 26.864 -7.826 1.00 86.69 249 GLU A C 1
ATOM 1935 O O . GLU A 1 249 ? -40.154 26.455 -6.748 1.00 86.69 249 GLU A O 1
ATOM 1940 N N . LYS A 1 250 ? -38.433 27.208 -7.977 1.00 82.12 250 LYS A N 1
ATOM 1941 C CA . LYS A 1 250 ? -37.420 27.073 -6.920 1.00 82.12 250 LYS A CA 1
ATOM 1942 C C . LYS A 1 250 ? -37.386 28.231 -5.924 1.00 82.12 250 LYS A C 1
ATOM 1944 O O . LYS A 1 250 ? -36.682 28.121 -4.920 1.00 82.12 250 LYS A O 1
ATOM 1949 N N . ARG A 1 251 ? -38.166 29.294 -6.154 1.00 84.50 251 ARG A N 1
ATOM 1950 C CA . ARG A 1 251 ? -38.147 30.535 -5.358 1.00 84.50 251 ARG A CA 1
ATOM 1951 C C . ARG A 1 251 ? -36.729 31.104 -5.247 1.00 84.50 251 ARG A C 1
ATOM 1953 O O . ARG A 1 251 ? -36.249 31.425 -4.158 1.00 84.50 251 ARG A O 1
ATOM 1960 N N . THR A 1 252 ? -36.045 31.171 -6.381 1.00 83.44 252 THR A N 1
ATOM 1961 C CA . THR A 1 252 ? -34.691 31.715 -6.479 1.00 83.44 252 THR A CA 1
ATOM 1962 C C . THR A 1 252 ? -34.717 32.966 -7.343 1.00 83.44 252 THR A C 1
ATOM 1964 O O . THR A 1 252 ? -35.369 32.983 -8.387 1.00 83.44 252 THR A O 1
ATOM 1967 N N . ASP A 1 253 ? -33.998 33.999 -6.913 1.00 87.94 253 ASP A N 1
ATOM 1968 C CA . ASP A 1 253 ? -33.795 35.203 -7.713 1.00 87.94 253 ASP A CA 1
ATOM 1969 C C . ASP A 1 253 ? -32.954 34.871 -8.953 1.00 87.94 253 ASP A C 1
ATOM 1971 O O . ASP A 1 253 ? -31.786 34.489 -8.854 1.00 87.94 253 ASP A O 1
ATOM 1975 N N . ILE A 1 254 ? -33.568 34.963 -10.134 1.00 87.38 254 ILE A N 1
ATOM 1976 C CA . ILE A 1 254 ? -32.910 34.590 -11.383 1.00 87.38 254 ILE A CA 1
ATOM 1977 C C . ILE A 1 254 ? -31.780 35.552 -11.748 1.00 87.38 254 ILE A C 1
ATOM 1979 O O . ILE A 1 254 ? -30.765 35.093 -12.268 1.00 87.38 254 ILE A O 1
ATOM 1983 N N . ASP A 1 255 ? -31.910 36.843 -11.451 1.00 84.94 255 ASP A N 1
ATOM 1984 C CA . ASP A 1 255 ? -30.929 37.844 -11.864 1.00 84.94 255 ASP A CA 1
ATOM 1985 C C . ASP A 1 255 ? -29.631 37.672 -11.064 1.00 84.94 255 ASP A C 1
ATOM 1987 O O . ASP A 1 255 ? -28.535 37.655 -11.637 1.00 84.94 255 ASP A O 1
ATOM 1991 N N . GLU A 1 256 ? -29.746 37.386 -9.763 1.00 83.94 256 GLU A N 1
ATOM 1992 C CA . GLU A 1 256 ? -28.605 37.005 -8.923 1.00 83.94 256 GLU A CA 1
ATOM 1993 C C . GLU A 1 256 ? -27.924 35.725 -9.428 1.00 83.94 256 GLU A C 1
ATOM 1995 O O . GLU A 1 256 ? -26.692 35.649 -9.509 1.00 83.94 256 GLU A O 1
ATOM 2000 N N . GLN A 1 257 ? -28.710 34.713 -9.816 1.00 89.44 257 GLN A N 1
ATOM 2001 C CA . GLN A 1 257 ? -28.154 33.458 -10.328 1.00 89.44 257 GLN A CA 1
ATOM 2002 C C . GLN A 1 257 ? -27.465 33.627 -11.679 1.00 89.44 257 GLN A C 1
ATOM 2004 O O . GLN A 1 257 ? -26.470 32.950 -11.929 1.00 89.44 257 GLN A O 1
ATOM 2009 N N . VAL A 1 258 ? -27.936 34.528 -12.541 1.00 90.62 258 VAL A N 1
ATOM 2010 C CA . VAL A 1 258 ? -27.289 34.822 -13.828 1.00 90.62 258 VAL A CA 1
ATOM 2011 C C . VAL A 1 258 ? -25.927 35.462 -13.622 1.00 90.62 258 VAL A C 1
ATOM 2013 O O . VAL A 1 258 ? -24.963 35.061 -14.277 1.00 90.62 258 VAL A O 1
ATOM 2016 N N . VAL A 1 259 ? -25.823 36.422 -12.702 1.00 87.50 259 VAL A N 1
ATOM 2017 C CA . VAL A 1 259 ? -24.543 37.059 -12.368 1.00 87.50 259 VAL A CA 1
ATOM 2018 C C . VAL A 1 259 ? -23.583 36.031 -11.772 1.00 87.50 259 VAL A C 1
ATOM 2020 O O . VAL A 1 259 ? -22.454 35.896 -12.248 1.00 87.50 259 VAL A O 1
ATOM 2023 N N . ALA A 1 260 ? -24.041 35.238 -10.798 1.00 86.56 260 ALA A N 1
ATOM 2024 C CA . ALA A 1 260 ? -23.231 34.184 -10.192 1.00 86.56 260 ALA A CA 1
ATOM 2025 C C . ALA A 1 260 ? -22.765 33.144 -11.226 1.00 86.56 260 ALA A C 1
ATOM 2027 O O . ALA A 1 260 ? -21.609 32.715 -11.210 1.00 86.56 260 ALA A O 1
ATOM 2028 N N . PHE A 1 261 ? -23.642 32.771 -12.159 1.00 91.44 261 PHE A N 1
ATOM 2029 C CA . PHE A 1 261 ? -23.337 31.822 -13.222 1.00 91.44 261 PHE A CA 1
ATOM 2030 C C . PHE A 1 261 ? -22.315 32.366 -14.224 1.00 91.44 261 PHE A C 1
ATOM 2032 O O . PHE A 1 261 ? -21.379 31.649 -14.580 1.00 91.44 261 PHE A O 1
ATOM 2039 N N . ARG A 1 262 ? -22.448 33.632 -14.646 1.00 90.25 262 ARG A N 1
ATOM 2040 C CA . ARG A 1 262 ? -21.483 34.301 -15.536 1.00 90.25 262 ARG A CA 1
ATOM 2041 C C . ARG A 1 262 ? -20.105 34.400 -14.888 1.00 90.25 262 ARG A C 1
ATOM 2043 O O . ARG A 1 262 ? -19.134 33.946 -15.487 1.00 90.25 262 ARG A O 1
ATOM 2050 N N . ASN A 1 263 ? -20.042 34.872 -13.644 1.00 86.38 263 ASN A N 1
ATOM 2051 C CA . ASN A 1 263 ? -18.788 34.978 -12.896 1.00 86.38 263 ASN A CA 1
ATOM 2052 C C . ASN A 1 263 ? -18.122 33.606 -12.727 1.00 86.38 263 ASN A C 1
ATOM 2054 O O . ASN A 1 263 ? -16.913 33.473 -12.892 1.00 86.38 263 ASN A O 1
ATOM 2058 N N . HIS A 1 264 ? -18.903 32.557 -12.451 1.00 86.69 264 HIS A N 1
ATOM 2059 C CA . HIS A 1 264 ? -18.371 31.201 -12.359 1.00 86.69 264 HIS A CA 1
ATOM 2060 C C . HIS A 1 264 ? -17.879 30.673 -13.716 1.00 86.69 264 HIS A C 1
ATOM 2062 O O . HIS A 1 264 ? -16.885 29.946 -13.765 1.00 86.69 264 HIS A O 1
ATOM 2068 N N . ALA A 1 265 ? -18.578 30.964 -14.815 1.00 90.31 265 ALA A N 1
ATOM 2069 C CA . ALA A 1 265 ? -18.156 30.547 -16.149 1.00 90.31 265 ALA A CA 1
ATOM 2070 C C . ALA A 1 265 ? -16.835 31.220 -16.557 1.00 90.31 265 ALA A C 1
ATOM 2072 O O . ALA A 1 265 ? -15.948 30.531 -17.057 1.00 90.31 265 ALA A O 1
ATOM 2073 N N . GLU A 1 266 ? -16.695 32.517 -16.278 1.00 87.56 266 GLU A N 1
ATOM 2074 C CA . GLU A 1 266 ? -15.499 33.314 -16.568 1.00 87.56 266 GLU A CA 1
ATOM 2075 C C . GLU A 1 266 ? -14.306 32.916 -15.690 1.00 87.56 266 GLU A C 1
ATOM 2077 O O . GLU A 1 266 ? -13.240 32.606 -16.214 1.00 87.56 266 GLU A O 1
ATOM 2082 N N . ALA A 1 267 ? -14.495 32.804 -14.370 1.00 83.31 267 ALA A N 1
ATOM 2083 C CA . ALA A 1 267 ? -13.421 32.449 -13.437 1.00 83.31 267 ALA A CA 1
ATOM 2084 C C . ALA A 1 267 ? -12.800 31.064 -13.696 1.0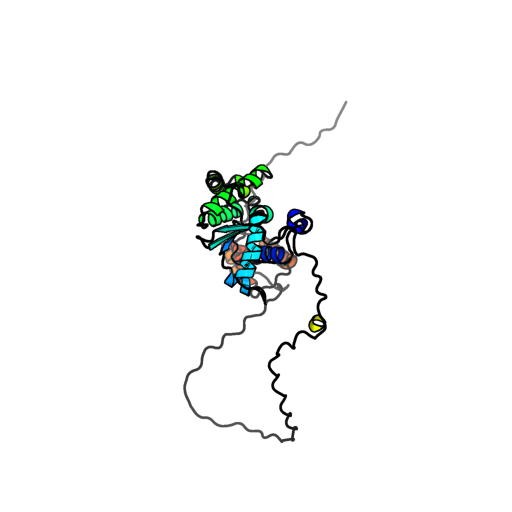0 83.31 267 ALA A C 1
ATOM 2086 O O . ALA A 1 267 ? -11.678 30.802 -13.273 1.00 83.31 267 ALA A O 1
ATOM 2087 N N . ASN A 1 268 ? -13.532 30.168 -14.363 1.00 83.94 268 ASN A N 1
ATOM 2088 C CA . ASN A 1 268 ? -13.096 28.799 -14.642 1.00 83.94 268 ASN A CA 1
ATOM 2089 C C . ASN A 1 268 ? -12.811 28.545 -16.137 1.00 83.94 268 ASN A C 1
ATOM 2091 O O . ASN A 1 268 ? -12.693 27.381 -16.514 1.00 83.94 268 ASN A O 1
ATOM 2095 N N . ASP A 1 269 ? -12.787 29.587 -16.983 1.00 85.44 269 ASP A N 1
ATOM 2096 C CA . ASP A 1 269 ? -12.665 29.501 -18.455 1.00 85.44 269 ASP A CA 1
ATOM 2097 C C . ASP A 1 269 ? -13.515 28.367 -19.069 1.00 85.44 269 ASP A C 1
ATOM 2099 O O . ASP A 1 269 ? -13.073 27.548 -19.882 1.00 85.44 269 ASP A O 1
ATOM 2103 N N . ARG A 1 270 ? -14.766 28.244 -18.602 1.00 87.31 270 ARG A N 1
ATOM 2104 C CA . ARG A 1 270 ? -15.601 27.085 -18.937 1.00 87.31 270 ARG A CA 1
ATOM 2105 C C . ARG A 1 270 ? -16.061 27.137 -20.386 1.00 87.31 270 ARG A C 1
ATOM 2107 O O . ARG A 1 270 ? -16.555 28.155 -20.869 1.00 87.31 270 ARG A O 1
ATOM 2114 N N . ARG A 1 271 ? -16.010 25.978 -21.044 1.00 91.06 271 ARG A N 1
ATOM 2115 C CA . ARG A 1 271 ? -16.542 25.750 -22.390 1.00 91.06 271 ARG A CA 1
ATOM 2116 C C . ARG A 1 271 ? -17.611 24.679 -22.324 1.00 91.06 271 ARG A C 1
ATOM 2118 O O . ARG A 1 271 ? -17.383 23.607 -21.775 1.00 91.06 271 ARG A O 1
ATOM 2125 N N . MET A 1 272 ? -18.788 24.980 -22.855 1.00 87.31 272 MET A N 1
ATOM 2126 C CA . MET A 1 272 ? -19.919 24.057 -22.850 1.00 87.31 272 MET A CA 1
ATOM 2127 C C . MET A 1 272 ? -20.535 23.984 -24.243 1.00 87.31 272 MET A C 1
ATOM 2129 O O . MET A 1 272 ? -20.451 24.925 -25.034 1.00 87.31 272 MET A O 1
ATOM 2133 N N . ARG A 1 273 ? -21.150 22.839 -24.557 1.00 86.00 273 ARG A N 1
ATOM 2134 C CA . ARG A 1 273 ? -21.904 22.642 -25.811 1.00 86.00 273 ARG A CA 1
ATOM 2135 C C . ARG A 1 273 ? -23.285 23.282 -25.745 1.00 86.00 273 ARG A C 1
ATOM 2137 O O . ARG A 1 273 ? -23.791 23.753 -26.756 1.00 86.00 273 ARG A O 1
ATOM 2144 N N . ASP A 1 274 ? -23.879 23.273 -24.554 1.00 87.19 274 ASP A N 1
ATOM 2145 C CA . ASP A 1 274 ? -25.210 23.801 -24.282 1.00 87.19 274 ASP A CA 1
ATOM 2146 C C . ASP A 1 274 ? -25.200 24.552 -22.943 1.00 87.19 274 ASP A C 1
ATOM 2148 O O . ASP A 1 274 ? -25.195 23.971 -21.849 1.00 87.19 274 ASP A O 1
ATOM 2152 N N . TRP A 1 275 ? -25.156 25.877 -23.048 1.00 88.56 275 TRP A N 1
ATOM 2153 C CA . TRP A 1 275 ? -25.183 26.770 -21.896 1.00 88.56 275 TRP A CA 1
ATOM 2154 C C . TRP A 1 275 ? -26.559 26.805 -21.219 1.00 88.56 275 TRP A C 1
ATOM 2156 O O . TRP A 1 275 ? -26.621 26.961 -19.999 1.00 88.56 275 TRP A O 1
ATOM 2166 N N . ASP A 1 276 ? -27.646 26.536 -21.947 1.00 89.00 276 ASP A N 1
ATOM 2167 C CA . ASP A 1 276 ? -29.000 26.526 -21.391 1.00 89.00 276 ASP A CA 1
ATOM 2168 C C . ASP A 1 276 ? -29.230 25.309 -20.498 1.00 89.00 276 ASP A C 1
ATOM 2170 O O . ASP A 1 276 ? -29.791 25.441 -19.406 1.00 89.00 276 ASP A O 1
ATOM 2174 N N . ALA A 1 277 ? -28.776 24.129 -20.927 1.00 87.94 277 ALA A N 1
ATOM 2175 C CA . ALA A 1 277 ? -28.819 22.908 -20.121 1.00 87.94 277 ALA A CA 1
ATOM 2176 C C . ALA A 1 277 ? -27.933 23.020 -18.868 1.00 87.94 277 ALA A C 1
ATOM 2178 O O . ALA A 1 277 ? -28.310 22.583 -17.772 1.00 87.94 277 ALA A O 1
ATOM 2179 N N . THR A 1 278 ? -26.774 23.664 -19.015 1.00 90.25 278 THR A N 1
ATOM 2180 C CA . THR A 1 278 ? -25.849 23.905 -17.903 1.00 90.25 278 THR A CA 1
ATOM 2181 C C . THR A 1 278 ? -26.476 24.842 -16.869 1.00 90.25 278 THR A C 1
ATOM 2183 O O . THR A 1 278 ? -26.440 24.540 -15.674 1.00 90.25 278 THR A O 1
ATOM 2186 N N . PHE A 1 279 ? -27.128 25.922 -17.311 1.00 91.69 279 PHE A N 1
ATOM 2187 C CA . PHE A 1 279 ? -27.806 26.853 -16.412 1.00 91.69 279 PHE A CA 1
ATOM 2188 C C . PHE A 1 279 ? -29.045 26.238 -15.737 1.00 91.69 279 PHE A C 1
ATOM 2190 O O . PHE A 1 279 ? -29.267 26.453 -14.549 1.00 91.69 279 PHE A O 1
ATOM 2197 N N . ARG A 1 280 ? -29.805 25.365 -16.415 1.00 89.81 280 ARG A N 1
ATOM 2198 C CA . ARG A 1 280 ? -30.887 24.590 -15.763 1.00 89.81 280 ARG A CA 1
ATOM 2199 C C . ARG A 1 280 ? -30.357 23.706 -14.632 1.00 89.81 280 ARG A C 1
ATOM 2201 O O . ARG A 1 280 ? -30.937 23.652 -13.552 1.00 89.81 280 ARG A O 1
ATOM 2208 N N . THR A 1 281 ? -29.225 23.038 -14.858 1.00 89.88 281 THR A N 1
ATOM 2209 C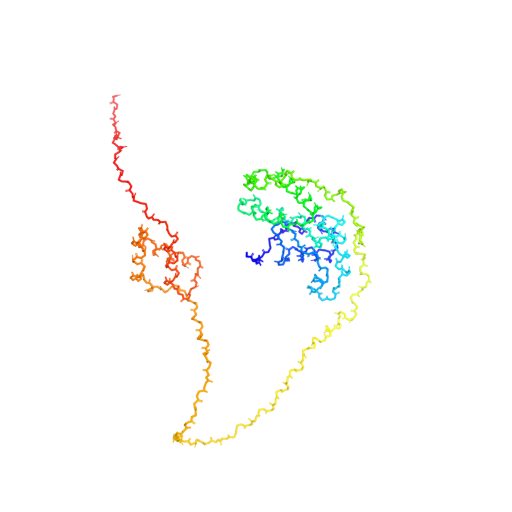 CA . THR A 1 281 ? -28.574 22.214 -13.826 1.00 89.88 281 THR A CA 1
ATOM 2210 C C . THR A 1 281 ? -28.057 23.066 -12.665 1.00 89.88 281 THR A C 1
ATOM 2212 O O . THR A 1 281 ? -28.099 22.627 -11.517 1.00 89.88 281 THR A O 1
ATOM 2215 N N . TRP A 1 282 ? -27.592 24.284 -12.955 1.00 90.19 282 TRP A N 1
ATOM 2216 C CA . TRP A 1 282 ? -27.188 25.268 -11.952 1.00 90.19 282 TRP A CA 1
ATOM 2217 C C . TRP A 1 282 ? -28.365 25.681 -11.059 1.00 90.19 282 TRP A C 1
ATOM 2219 O O . TRP A 1 282 ? -28.271 25.539 -9.841 1.00 90.19 282 TRP A O 1
ATOM 2229 N N . LEU A 1 283 ? -29.496 26.075 -11.654 1.00 89.69 283 LEU A N 1
ATOM 2230 C CA . LEU A 1 283 ? -30.718 26.451 -10.927 1.00 89.69 283 LEU A CA 1
ATOM 2231 C C . LEU A 1 283 ? -31.296 25.297 -10.088 1.00 89.69 283 LEU A C 1
ATOM 2233 O O . LEU A 1 283 ? -31.831 25.509 -9.006 1.00 89.69 283 LEU A O 1
ATOM 2237 N N . ASN A 1 284 ? -31.137 24.047 -10.529 1.00 87.69 284 ASN A N 1
ATOM 2238 C CA . ASN A 1 284 ? -31.548 22.887 -9.730 1.00 87.69 284 ASN A CA 1
ATOM 2239 C C . ASN A 1 284 ? -30.702 22.681 -8.463 1.00 87.69 284 ASN A C 1
ATOM 2241 O O . ASN A 1 284 ? -31.159 22.022 -7.529 1.00 87.69 284 ASN A O 1
ATOM 2245 N N . LYS A 1 285 ? -29.474 23.210 -8.432 1.00 83.44 285 LYS A N 1
ATOM 2246 C CA . LYS A 1 285 ? -28.550 23.111 -7.293 1.00 83.44 285 LYS A CA 1
ATOM 2247 C C . LYS A 1 285 ? -28.513 24.379 -6.438 1.00 83.44 285 LYS A C 1
ATOM 2249 O O . LYS A 1 285 ? -27.964 24.329 -5.336 1.00 83.44 285 LYS A O 1
ATOM 2254 N N . SER A 1 286 ? -29.046 25.502 -6.925 1.00 80.44 286 SER A N 1
ATOM 2255 C CA . SER A 1 286 ? -29.079 26.755 -6.171 1.00 80.44 286 SER A CA 1
ATOM 2256 C C . SER A 1 286 ? -30.026 26.655 -4.977 1.00 80.44 286 SER A C 1
ATOM 2258 O O . SER A 1 286 ? -31.052 25.976 -5.019 1.00 80.44 286 SER A O 1
ATOM 2260 N N . LYS A 1 287 ? -29.667 27.330 -3.885 1.00 76.00 287 LYS A N 1
ATOM 2261 C CA . LYS A 1 287 ? -30.501 27.405 -2.681 1.00 76.00 287 LYS A CA 1
ATOM 2262 C C . LYS A 1 287 ? -31.648 28.408 -2.912 1.00 76.00 287 LYS A C 1
ATOM 2264 O O . LYS A 1 287 ? -31.440 29.377 -3.642 1.00 76.00 287 LYS A O 1
ATOM 2269 N N . PRO A 1 288 ? -32.834 28.204 -2.308 1.00 71.25 288 PRO A N 1
ATOM 2270 C CA . PRO A 1 288 ? -33.910 29.192 -2.362 1.00 71.25 288 PRO A CA 1
ATOM 2271 C C . PRO A 1 288 ? -33.450 30.500 -1.709 1.00 71.25 288 PRO A C 1
ATOM 2273 O O . PRO A 1 288 ? -32.754 30.470 -0.687 1.00 71.25 288 PRO A O 1
ATOM 2276 N N . THR A 1 289 ? -33.818 31.637 -2.301 1.00 63.19 289 THR A N 1
ATOM 2277 C CA . THR A 1 289 ? -33.455 32.958 -1.775 1.00 63.19 289 THR A CA 1
ATOM 2278 C C . THR A 1 289 ? -34.134 33.135 -0.416 1.00 63.19 289 THR A C 1
ATOM 2280 O O . THR A 1 289 ? -35.356 33.031 -0.298 1.00 63.19 289 THR A O 1
ATOM 2283 N N . ALA A 1 290 ? -33.345 33.341 0.641 1.00 53.03 290 ALA A N 1
ATOM 2284 C CA . ALA A 1 290 ? -33.878 33.546 1.981 1.00 53.03 290 ALA A CA 1
ATOM 2285 C C . ALA A 1 290 ? -34.643 34.876 2.022 1.00 53.03 290 ALA A C 1
ATOM 2287 O O . ALA A 1 290 ? -34.060 35.933 1.796 1.00 53.03 290 ALA A O 1
ATOM 2288 N N . THR A 1 291 ? -35.943 34.831 2.322 1.00 47.66 291 THR A N 1
ATOM 2289 C CA . THR A 1 291 ? -36.742 36.032 2.585 1.00 47.66 291 THR A CA 1
ATOM 2290 C C . THR A 1 291 ? -36.100 36.798 3.741 1.00 47.66 291 THR A C 1
ATOM 2292 O O . THR A 1 291 ? -36.051 36.295 4.866 1.00 47.66 291 THR A O 1
ATOM 2295 N N . GLN A 1 292 ? -35.574 37.995 3.470 1.00 45.94 292 GLN A N 1
ATOM 2296 C CA . GLN A 1 292 ? -35.061 38.882 4.510 1.00 45.94 292 GLN A CA 1
ATOM 2297 C C . GLN A 1 292 ? -36.183 39.148 5.524 1.00 45.94 292 GLN A C 1
ATOM 2299 O O . GLN A 1 292 ? -37.224 39.710 5.187 1.00 45.94 292 GLN A O 1
ATOM 2304 N N . LYS A 1 293 ? -35.987 38.717 6.777 1.00 37.97 293 LYS A N 1
ATOM 2305 C CA . LYS A 1 293 ? -36.821 39.154 7.900 1.00 37.97 293 LYS A CA 1
ATOM 2306 C C . LYS A 1 293 ? -36.669 40.668 8.021 1.00 37.97 293 LYS A C 1
ATOM 2308 O O . LYS A 1 293 ? -35.558 41.148 8.228 1.00 37.97 293 LYS A O 1
ATOM 2313 N N . ALA A 1 294 ? -37.784 41.387 7.922 1.00 39.47 294 ALA A N 1
ATOM 2314 C CA . ALA A 1 294 ? -37.881 42.786 8.307 1.00 39.47 294 ALA A CA 1
ATOM 2315 C C . ALA A 1 294 ? -37.290 42.974 9.715 1.00 39.47 294 ALA A C 1
ATOM 2317 O O . ALA A 1 294 ? -37.819 42.460 10.701 1.00 39.47 294 ALA A O 1
ATOM 2318 N N . THR A 1 295 ? -36.165 43.678 9.799 1.00 37.00 295 THR A N 1
ATOM 2319 C CA . THR A 1 295 ? -35.561 44.100 11.060 1.00 37.00 295 THR A CA 1
ATOM 2320 C C . THR A 1 295 ? -36.292 45.339 11.555 1.00 37.00 295 THR A C 1
ATOM 2322 O O . THR A 1 295 ? -36.006 46.455 11.126 1.00 37.00 295 THR A O 1
ATOM 2325 N N . SER A 1 296 ? -37.248 45.141 12.459 1.00 36.31 296 SER A N 1
ATOM 2326 C CA . SER A 1 296 ? -37.746 46.199 13.330 1.00 36.31 296 SER A CA 1
ATOM 2327 C C . SER A 1 296 ? -36.796 46.381 14.518 1.00 36.31 296 SER A C 1
ATOM 2329 O O . SER A 1 296 ? -36.648 45.459 15.313 1.00 36.31 296 SER A O 1
ATOM 2331 N N . SER A 1 297 ? -36.258 47.598 14.630 1.00 36.34 297 SER A N 1
ATOM 2332 C CA . SER A 1 297 ? -35.860 48.315 15.851 1.00 36.34 297 SER A CA 1
ATOM 2333 C C . SER A 1 297 ? -34.745 47.748 16.747 1.00 36.34 297 SER A C 1
ATOM 2335 O O . SER A 1 297 ? -34.801 46.621 17.227 1.00 36.34 297 SER A O 1
ATOM 2337 N N . VAL A 1 298 ? -33.755 48.602 17.025 1.00 41.50 298 VAL A N 1
ATOM 2338 C CA . VAL A 1 298 ? -33.431 49.184 18.350 1.00 41.50 298 VAL A CA 1
ATOM 2339 C C . VAL A 1 298 ? -31.950 49.580 18.321 1.00 41.50 298 VAL A C 1
ATOM 2341 O O . VAL A 1 298 ? -31.095 48.791 18.693 1.00 41.50 298 VAL A O 1
ATOM 2344 N N . TRP A 1 299 ? -31.665 50.799 17.856 1.00 31.97 299 TRP A N 1
ATOM 2345 C CA . TRP A 1 299 ? -30.475 51.589 18.212 1.00 31.97 299 TRP A CA 1
ATOM 2346 C C . TRP A 1 299 ? -30.829 53.076 18.072 1.00 31.97 299 TRP A C 1
ATOM 2348 O O . TRP A 1 299 ? -30.265 53.792 17.253 1.00 31.97 299 TRP A O 1
ATOM 2358 N N . ASP A 1 300 ? -31.798 53.525 18.871 1.00 44.22 300 ASP A N 1
ATOM 2359 C CA . ASP A 1 300 ? -31.859 54.923 19.297 1.00 44.22 300 ASP A CA 1
ATOM 2360 C C . ASP A 1 300 ? -31.103 55.026 20.623 1.00 44.22 300 ASP A C 1
ATOM 2362 O O . ASP A 1 300 ? -31.600 54.625 21.674 1.00 44.22 300 ASP A O 1
ATOM 2366 N N . ALA A 1 301 ? -29.879 55.542 20.561 1.00 37.41 301 ALA A N 1
ATOM 2367 C CA . ALA A 1 301 ? -29.216 56.184 21.690 1.00 37.41 301 ALA A CA 1
ATOM 2368 C C . ALA A 1 301 ? -28.160 57.150 21.139 1.00 37.41 301 ALA A C 1
ATOM 2370 O O . ALA A 1 301 ? -27.034 56.773 20.815 1.00 37.41 301 ALA A O 1
ATOM 2371 N N . ALA A 1 302 ? -28.571 58.409 20.991 1.00 41.59 302 ALA A N 1
ATOM 2372 C CA . ALA A 1 302 ? -27.701 59.538 20.696 1.00 41.59 302 ALA A CA 1
ATOM 2373 C C . ALA A 1 302 ? -26.718 59.813 21.857 1.00 41.59 302 ALA A C 1
ATOM 2375 O O . ALA A 1 302 ? -27.063 59.573 23.016 1.00 41.59 302 ALA A O 1
ATOM 2376 N N . PRO A 1 303 ? -25.524 60.375 21.592 1.00 45.81 303 PRO A N 1
ATOM 2377 C CA . PRO A 1 303 ? -24.611 60.815 22.639 1.00 45.81 303 PRO A CA 1
ATOM 2378 C C . PRO A 1 303 ? -24.956 62.239 23.108 1.00 45.81 303 PRO A C 1
ATOM 2380 O O . PRO A 1 303 ? -24.846 63.203 22.348 1.00 45.81 303 PRO A O 1
ATOM 2383 N N . THR A 1 304 ? -25.319 62.400 24.380 1.00 50.69 304 THR A N 1
ATOM 2384 C CA . THR A 1 304 ? -25.389 63.708 25.046 1.00 50.69 304 THR A CA 1
ATOM 2385 C C . THR A 1 304 ? -24.006 64.121 25.563 1.00 50.69 304 THR A C 1
ATOM 2387 O O . THR A 1 304 ? -23.411 63.466 26.415 1.00 50.69 304 THR A O 1
ATOM 2390 N N . ARG A 1 305 ? -23.488 65.236 25.030 1.00 43.75 305 ARG A N 1
ATOM 2391 C CA . ARG A 1 305 ? -22.397 66.034 25.619 1.00 43.75 305 ARG A CA 1
ATOM 2392 C C . ARG A 1 305 ? -22.888 66.751 26.880 1.00 43.75 305 ARG A C 1
ATOM 2394 O O . ARG A 1 305 ? -24.027 67.207 26.893 1.00 43.75 305 ARG A O 1
ATOM 2401 N N . GLY A 1 306 ? -21.972 67.030 27.811 1.00 46.25 306 GLY A N 1
ATOM 2402 C CA . GLY A 1 306 ? -22.030 68.265 28.603 1.00 46.25 306 GLY A CA 1
ATOM 2403 C C . GLY A 1 306 ? -21.690 68.120 30.080 1.00 46.25 306 GLY A C 1
ATOM 2404 O O . GLY A 1 306 ? -22.496 67.627 30.856 1.00 46.25 306 GLY A O 1
ATOM 2405 N N . GLN A 1 307 ? -20.504 68.616 30.430 1.00 37.78 307 GLN A N 1
ATOM 2406 C CA . GLN A 1 307 ? -20.074 69.034 31.767 1.00 37.78 307 GLN A CA 1
ATOM 2407 C C . GLN A 1 307 ? -21.060 69.999 32.461 1.00 37.78 307 GLN A C 1
ATOM 2409 O O . GLN A 1 307 ? -21.930 70.583 31.811 1.00 37.78 307 GLN A O 1
ATOM 2414 N N . PRO A 1 308 ? -20.872 70.222 33.769 1.00 58.78 308 PRO A N 1
ATOM 2415 C CA . PRO A 1 308 ? -20.243 71.487 34.181 1.00 58.78 308 PRO A CA 1
ATOM 2416 C C . PRO A 1 308 ? -18.796 71.345 34.678 1.00 58.78 308 PRO A C 1
ATOM 2418 O O . PRO A 1 308 ? -18.379 70.223 35.052 1.00 58.78 308 PRO A O 1
#

Mean predicted aligned error: 18.84 Å

pLDDT: mean 78.64, std 22.39, range [28.89, 98.56]

Foldseek 3Di:
DFDPDFQDDPCLVVDPLSVQQAPVLNVLLVCLRGPRQQALLQKDFQDLQVSQVVDPPGHSVNSVLSVLQCLLSPQKDDDVVQRMIGRLCRNVRRCQLQDLVSLVSNLVRLVVDPDPQVLQSSLVSVVVSCVVCVPRNNVPDVSNVVSNPRHHDDSVPDDGHDNPQVSYDDPPPDDPPCVVVVPPPPPCPPPDPPPDDDDDDDDDDDDDDDDDDDDDDDDDDDDDDDQADWAQDDPPDDADPVLVVLCVVQQADSVVLVVVLNCVSVVVVDTGRDPRVVSSVSSVPDHHDDDDDPDDDDDPDDDDDDDD

Organism: NCBI:txid1930061

Sequence (308 aa):
MPRDFARWNVSASTDDDWRALPYPAQWLYKTLWDHPRLSYCGVVDWRPGRLAAAAAGLDADSVRTLAACLEARLFIVIDEDTEECLVRSWARFDGLMRQPRMAVSFTKAYAAVDSATIRGVLVHEANKIRTREPHLAGWNNPAVAEVLERPVIDPRSRTLPEDPFGTGFGPVSVPFGPSATSPLGLVSVAPTPTPSPTPTPSPSVRPDGIRTESDGEEHDDETPSRRKPERPLPKSWAPNAAHYKLALEKRTDIDEQVVAFRNHAEANDRRMRDWDATFRTWLNKSKPTATQKATSSVWDAAPTRGQP

Radius of gyration: 33.2 Å; Cα contacts (8 Å, |Δi|>4): 290; chains: 1; bounding box: 72×89×106 Å